Protein 6KC5 (pdb70)

Radius of gyration: 18.18 Å; Cα contacts (8 Å, |Δi|>4): 272; chains: 1; bounding box: 43×35×56 Å

Structure (mmCIF, N/CA/C/O backbone):
data_6KC5
#
_entry.id   6KC5
#
_cell.length_a   39.350
_cell.length_b   60.227
_cell.length_c   92.280
_cell.angle_alpha   90.00
_cell.angle_beta   90.00
_cell.angle_gamma   90.00
#
_symmetry.space_group_name_H-M   'P 21 21 21'
#
loop_
_entity.id
_entity.type
_entity.pdbx_description
1 polymer 'E3 ubiquitin-protein ligase RNF31'
2 non-polymer 'ZINC ION'
3 non-polymer '2-[3-(2-methoxyphenyl)-3-oxidanylidene-propyl]benzoic acid'
4 non-polymer GLYCEROL
5 non-polymer '4-(2-HYDROXYETHYL)-1-PIPERAZINE ETHANESULFONIC ACID'
6 water water
#
loop_
_atom_site.group_PDB
_atom_site.id
_atom_site.type_symbol
_atom_site.label_atom_id
_atom_site.label_alt_id
_atom_site.label_comp_id
_atom_site.label_asym_id
_atom_site.label_entity_id
_atom_site.label_seq_id
_atom_site.pdbx_PDB_ins_code
_atom_site.Cartn_x
_atom_site.Cartn_y
_atom_site.Cartn_z
_atom_site.occupancy
_atom_site.B_iso_or_equiv
_atom_site.auth_seq_id
_atom_site.auth_comp_id
_atom_site.auth_asym_id
_atom_site.auth_atom_id
_atom_site.pdbx_PDB_model_num
ATOM 1 N N . GLY A 1 21 ? -2.295 -17.842 7.511 1.00 71.61 868 GLY B N 1
ATOM 2 C CA . GLY A 1 21 ? -2.180 -16.396 7.559 1.00 68.77 868 GLY B CA 1
ATOM 3 C C . GLY A 1 21 ? -3.333 -15.733 8.293 1.00 64.49 868 GLY B C 1
ATOM 4 O O . GLY A 1 21 ? -3.600 -16.029 9.455 1.00 65.35 868 GLY B O 1
ATOM 5 N N . ILE A 1 22 ? -4.024 -14.836 7.597 1.00 65.59 869 ILE B N 1
ATOM 6 C CA . ILE A 1 22 ? -5.115 -14.060 8.175 1.00 62.71 869 ILE B CA 1
ATOM 7 C C . ILE A 1 22 ? -6.346 -14.166 7.269 1.00 62.68 869 ILE B C 1
ATOM 8 O O . ILE A 1 22 ? -6.247 -13.934 6.067 1.00 67.85 869 ILE B O 1
ATOM 13 N N . ASP A 1 23 ? -7.492 -14.540 7.838 1.00 59.51 870 ASP B N 1
ATOM 14 C CA . ASP A 1 23 ? -8.739 -14.686 7.070 1.00 57.85 870 ASP B CA 1
ATOM 15 C C . ASP A 1 23 ? -9.713 -13.528 7.302 1.00 52.55 870 ASP B C 1
ATOM 16 O O . ASP A 1 23 ? -9.950 -13.15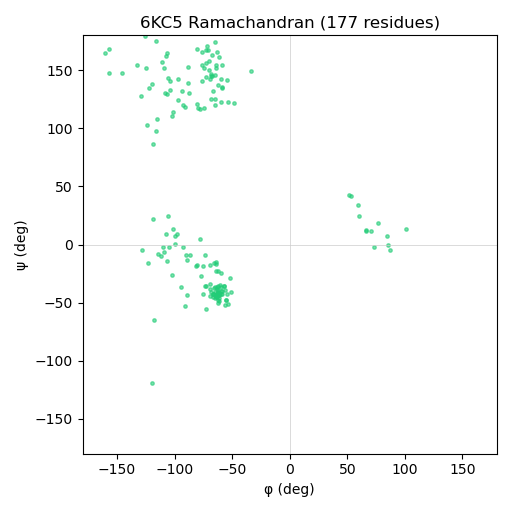6 8.452 1.00 55.23 870 ASP B O 1
ATOM 21 N N . CYS A 1 24 ? -10.286 -12.967 6.234 1.00 51.82 871 CYS B N 1
ATOM 22 C CA . CYS A 1 24 ? -11.293 -11.911 6.406 1.00 50.59 871 CYS B CA 1
ATOM 23 C C . CYS A 1 24 ? -12.480 -12.538 7.104 1.00 50.62 871 CYS B C 1
ATOM 24 O O . CYS A 1 24 ? -13.062 -13.494 6.607 1.00 48.46 871 CYS B O 1
ATOM 27 N N . PRO A 1 25 ? -12.832 -12.016 8.283 1.00 39.17 872 PRO B N 1
ATOM 28 C CA . PRO A 1 25 ? -13.942 -12.621 9.022 1.00 36.18 872 PRO B CA 1
ATOM 29 C C . PRO A 1 25 ? -15.263 -12.487 8.278 1.00 41.13 872 PRO B C 1
ATOM 30 O O . PRO A 1 25 ? -16.224 -13.174 8.621 1.00 46.11 872 PRO B O 1
ATOM 34 N N . LYS A 1 26 ? -15.304 -11.620 7.269 1.00 42.57 873 LYS B N 1
ATOM 35 C CA . LYS A 1 26 ? -16.497 -11.462 6.442 1.00 48.86 873 LYS B CA 1
ATOM 36 C C . LYS A 1 26 ? -16.520 -12.372 5.198 1.00 50.08 873 LYS B C 1
ATOM 37 O O . LYS A 1 26 ? -17.495 -13.096 5.003 1.00 58.27 873 LYS B O 1
ATOM 43 N N . CYS A 1 27 ? -15.471 -12.344 4.368 1.00 47.96 874 CYS B N 1
ATOM 44 C CA A CYS A 1 27 ? -15.533 -13.159 3.156 0.50 47.39 874 CYS B CA 1
ATOM 45 C CA B CYS A 1 27 ? -15.364 -13.126 3.115 0.50 47.84 874 CYS B CA 1
ATOM 46 C C . CYS A 1 27 ? -14.883 -14.533 3.331 1.00 55.33 874 CYS B C 1
ATOM 47 O O . CYS A 1 27 ? -15.215 -15.452 2.574 1.00 60.48 874 CYS B O 1
ATOM 52 N N . LYS A 1 28 ? -13.994 -14.654 4.316 1.00 54.77 875 LYS B N 1
ATOM 53 C CA . LYS A 1 28 ? -13.224 -15.866 4.627 1.00 65.66 875 LYS B CA 1
ATOM 54 C C . LYS A 1 28 ? -12.050 -16.114 3.653 1.00 67.93 875 LYS B C 1
ATOM 55 O O . LYS A 1 28 ? -11.535 -17.230 3.588 1.00 74.19 875 LYS B O 1
ATOM 61 N N . PHE A 1 29 ? -11.612 -15.090 2.918 1.00 59.04 876 PHE B N 1
ATOM 62 C CA . PHE A 1 29 ? -10.396 -15.216 2.102 1.00 62.71 876 PHE B CA 1
ATOM 63 C C . PHE A 1 29 ? -9.165 -15.322 2.990 1.00 66.04 876 PHE B C 1
ATOM 64 O O . PHE A 1 29 ? -9.082 -14.651 4.018 1.00 65.54 876 PHE B O 1
ATOM 72 N N . SER A 1 30 ? -8.203 -16.151 2.594 1.00 63.78 877 SER B N 1
ATOM 73 C CA . SER A 1 30 ? -7.011 -16.359 3.414 1.00 68.12 877 SER B CA 1
ATOM 74 C C . SER A 1 30 ? -5.790 -15.620 2.869 1.00 74.15 877 SER B C 1
ATOM 75 O O . SER A 1 30 ? -5.577 -15.568 1.659 1.00 77.76 877 SER B O 1
ATOM 78 N N . TYR A 1 31 ? -4.990 -15.054 3.773 1.00 71.85 878 TYR B N 1
ATOM 79 C CA . TYR A 1 31 ? -3.779 -14.335 3.386 1.00 71.40 878 TYR B CA 1
ATOM 80 C C . TYR A 1 31 ? -2.535 -14.980 3.995 1.00 75.83 878 TYR B C 1
ATOM 81 O O . TYR A 1 31 ? -1.742 -14.318 4.667 1.00 78.10 878 TYR B O 1
ATOM 90 N N . GLY A 1 37 ? 3.468 -4.587 12.577 1.00 60.01 884 GLY B N 1
ATOM 91 C CA . GLY A 1 37 ? 2.995 -4.398 13.938 1.00 56.78 884 GLY B CA 1
ATOM 92 C C . GLY A 1 37 ? 1.686 -3.631 13.986 1.00 52.26 884 GLY B C 1
ATOM 93 O O . GLY A 1 37 ? 1.184 -3.309 15.065 1.00 53.76 884 GLY B O 1
ATOM 94 N N . CYS A 1 38 ? 1.145 -3.342 12.807 1.00 52.56 885 CYS B N 1
ATOM 95 C CA . CYS A 1 38 ? -0.109 -2.608 12.656 1.00 47.93 885 CYS B CA 1
ATOM 96 C C . CYS A 1 38 ? -1.289 -3.570 12.532 1.00 43.52 885 CYS B C 1
ATOM 97 O O . CYS A 1 38 ? -1.249 -4.517 11.745 1.00 44.45 885 CYS B O 1
ATOM 100 N N . MET A 1 39 ? -2.343 -3.310 13.299 1.00 34.79 886 MET B N 1
ATOM 101 C CA . MET A 1 39 ? -3.466 -4.236 13.418 1.00 32.78 886 MET B CA 1
ATOM 102 C C . MET A 1 39 ? -4.554 -4.010 12.377 1.00 31.47 886 MET B C 1
ATOM 103 O O . MET A 1 39 ? -5.446 -4.842 12.204 1.00 29.51 886 MET B O 1
ATOM 108 N N . HIS A 1 40 ? -4.497 -2.868 11.699 1.00 29.53 887 HIS B N 1
ATOM 109 C CA . HIS A 1 40 ? -5.539 -2.486 10.760 1.00 26.74 887 HIS B CA 1
ATOM 110 C C . HIS A 1 40 ? -5.377 -3.245 9.457 1.00 28.68 887 HIS B C 1
ATOM 111 O O . HIS A 1 40 ? -4.391 -3.071 8.746 1.00 33.88 887 HIS B O 1
ATOM 118 N N . PHE A 1 41 ? -6.360 -4.067 9.133 1.00 31.68 888 PHE B N 1
ATOM 119 C CA . PHE A 1 41 ? -6.239 -4.920 7.965 1.00 38.15 888 PHE B CA 1
ATOM 120 C C . PHE A 1 41 ? -7.336 -4.623 6.975 1.00 38.29 888 PHE B C 1
ATOM 121 O O . PHE A 1 41 ? -8.494 -4.404 7.339 1.00 34.38 888 PHE B O 1
ATOM 129 N N . HIS A 1 42 ? -6.948 -4.596 5.701 1.00 38.29 889 HIS B N 1
ATOM 130 C CA . HIS A 1 42 ? -7.882 -4.469 4.612 1.00 44.59 889 HIS B CA 1
ATOM 131 C C . HIS A 1 42 ? -8.077 -5.765 3.852 1.00 45.13 889 HIS B C 1
ATOM 132 O O . HIS A 1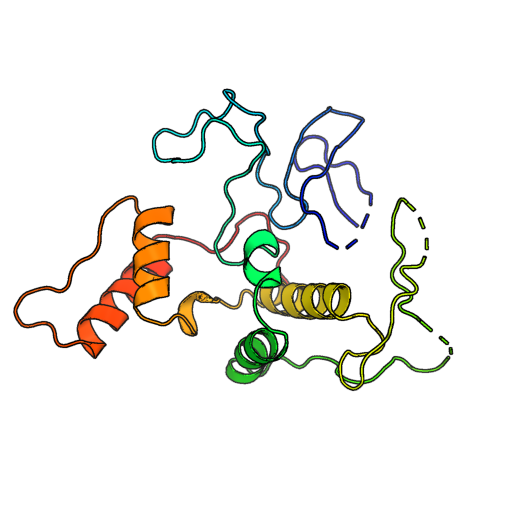 42 ? -7.107 -6.395 3.447 1.00 51.51 889 HIS B O 1
ATOM 139 N N . CYS A 1 43 ? -9.326 -6.159 3.651 1.00 45.17 890 CYS B N 1
ATOM 140 C CA A CYS A 1 43 ? -9.608 -7.183 2.656 0.50 47.47 890 CYS B CA 1
ATOM 141 C CA B CYS A 1 43 ? -9.658 -7.183 2.668 0.50 46.43 890 CYS B CA 1
ATOM 142 C C . CYS A 1 43 ? -10.084 -6.496 1.375 1.00 55.99 890 CYS B C 1
ATOM 143 O O . CYS A 1 43 ? -11.019 -5.699 1.375 1.00 61.91 890 CYS B O 1
ATOM 148 N N . THR A 1 44 ? -9.412 -6.785 0.273 1.00 71.03 891 THR B N 1
ATOM 149 C CA . THR A 1 44 ? -9.728 -6.082 -0.965 1.00 75.91 891 THR B CA 1
ATOM 150 C C . THR A 1 44 ? -10.949 -6.659 -1.672 1.00 74.55 891 THR B C 1
ATOM 151 O O . THR A 1 44 ? -11.549 -6.005 -2.531 1.00 76.79 891 THR B O 1
ATOM 155 N N . GLN A 1 45 ? -11.317 -7.881 -1.297 1.00 66.45 892 GLN B N 1
ATOM 156 C CA . GLN A 1 45 ? -12.443 -8.570 -1.916 1.00 64.47 892 GLN B CA 1
ATOM 157 C C . GLN A 1 45 ? -13.776 -7.975 -1.485 1.00 60.64 892 GLN B C 1
ATOM 158 O O . GLN A 1 45 ? -14.579 -7.561 -2.321 1.00 64.76 892 GLN B O 1
ATOM 164 N N . CYS A 1 46 ? -14.008 -7.921 -0.177 1.00 51.17 893 CYS B N 1
ATOM 165 C CA A CYS A 1 46 ? -15.263 -7.458 0.401 0.50 49.81 893 CYS B CA 1
ATOM 166 C CA B CYS A 1 46 ? -15.293 -7.402 0.274 0.50 49.63 893 CYS B CA 1
ATOM 167 C C . CYS A 1 46 ? -15.167 -6.019 0.907 1.00 52.97 893 CYS B C 1
ATOM 168 O O . CYS A 1 46 ? -16.184 -5.394 1.231 1.00 52.49 893 CYS B O 1
ATOM 173 N N . ARG A 1 47 ? -13.929 -5.525 1.006 1.00 51.71 894 ARG B N 1
ATOM 174 C CA . ARG A 1 47 ? -13.592 -4.181 1.511 1.00 49.91 894 ARG B CA 1
ATOM 175 C C . ARG A 1 47 ? -13.819 -4.019 3.011 1.00 45.50 894 ARG B C 1
ATOM 176 O O . ARG A 1 47 ? -13.792 -2.903 3.538 1.00 48.26 894 ARG B O 1
ATOM 184 N N . HIS A 1 48 ? -14.046 -5.129 3.690 1.00 46.01 895 HIS B N 1
ATOM 185 C CA . HIS A 1 48 ? -14.148 -5.098 5.144 1.00 43.48 895 HIS B CA 1
ATOM 186 C C . HIS A 1 48 ? -12.866 -4.566 5.774 1.00 46.08 895 HIS B C 1
ATOM 187 O O . HIS A 1 48 ? -11.770 -4.848 5.284 1.00 41.55 895 HIS B O 1
ATOM 194 N N . GLN A 1 49 ? -13.020 -3.792 6.852 1.00 37.45 896 GLN B N 1
ATOM 195 C CA . GLN A 1 49 ? -11.907 -3.329 7.675 1.00 34.63 896 GLN B CA 1
ATOM 196 C C . GLN A 1 49 ? -11.962 -4.066 8.993 1.00 26.28 896 GLN B C 1
ATOM 197 O O . GLN A 1 49 ? -13.018 -4.114 9.615 1.00 32.57 896 GLN B O 1
ATOM 203 N N . PHE A 1 50 ? -10.847 -4.630 9.423 1.00 28.95 897 PHE B N 1
ATOM 204 C CA . PHE A 1 50 ? -10.888 -5.389 10.669 1.00 27.26 897 PHE B CA 1
ATOM 205 C C . PHE A 1 50 ? -9.531 -5.506 11.326 1.00 25.42 897 PHE B C 1
ATOM 206 O O . PHE A 1 50 ? -8.506 -5.174 10.745 1.00 29.99 897 PHE B O 1
ATOM 214 N N . CYS A 1 51 ? -9.520 -5.970 12.573 1.00 22.82 898 CYS B N 1
ATOM 215 C CA . CYS A 1 51 ? -8.283 -6.134 13.284 1.00 25.72 898 CYS B CA 1
ATOM 216 C C . CYS A 1 51 ? -7.684 -7.506 12.990 1.00 28.07 898 CYS B C 1
ATOM 217 O O . CYS A 1 51 ? -8.369 -8.506 13.111 1.00 26.49 898 CYS B O 1
ATOM 220 N N . SER A 1 52 ? -6.409 -7.557 12.629 1.00 27.56 899 SER B N 1
ATOM 221 C CA . SER A 1 52 ? -5.788 -8.842 12.314 1.00 33.33 899 SER B CA 1
ATOM 222 C C . SER A 1 52 ? -5.518 -9.673 13.565 1.00 32.58 899 SER B C 1
ATOM 223 O O . SER A 1 52 ? -5.156 -10.843 13.465 1.00 38.14 899 SER B O 1
ATOM 226 N N . GLY A 1 53 ? -5.698 -9.077 14.743 1.00 30.68 900 GLY B N 1
ATOM 227 C CA . GLY A 1 53 ? -5.426 -9.785 15.978 1.00 30.66 900 GLY B CA 1
ATOM 228 C C . GLY A 1 53 ? -6.651 -10.443 16.569 1.00 34.99 900 GLY B C 1
ATOM 229 O O . GLY A 1 53 ? -6.565 -11.544 17.127 1.00 33.96 900 GLY B O 1
ATOM 230 N N . CYS A 1 54 ? -7.795 -9.783 16.451 1.00 26.39 901 CYS B N 1
ATOM 231 C CA . CYS A 1 54 ? -9.009 -10.301 17.087 1.00 24.57 901 CYS B CA 1
ATOM 232 C C . CYS A 1 54 ? -10.193 -10.404 16.147 1.00 23.94 901 CYS B C 1
ATOM 233 O O . CYS A 1 54 ? -11.251 -10.900 16.543 1.00 28.21 901 CYS B O 1
ATOM 236 N N . TYR A 1 55 ? -10.010 -9.929 14.902 1.00 24.68 902 TYR B N 1
ATOM 237 C CA . TYR A 1 55 ? -11.005 -9.966 13.832 1.00 29.84 902 TYR B CA 1
ATOM 238 C C . TYR A 1 55 ? -12.243 -9.100 14.066 1.00 28.36 902 TYR B C 1
ATOM 239 O O . TYR A 1 55 ? -13.226 -9.217 13.338 1.00 27.36 902 TYR B O 1
ATOM 248 N N . ASN A 1 56 ? -12.200 -8.225 15.066 1.00 26.87 903 ASN B N 1
ATOM 249 C CA . ASN A 1 56 ? -13.270 -7.254 15.224 1.00 27.60 903 ASN B CA 1
ATOM 250 C C . ASN A 1 56 ? -13.149 -6.159 14.158 1.00 29.39 903 ASN B C 1
ATOM 251 O O . ASN A 1 56 ? -12.063 -5.870 13.663 1.00 27.20 903 ASN B O 1
ATOM 256 N N . ALA A 1 57 ? -14.283 -5.574 13.809 1.00 25.97 904 ALA B N 1
ATOM 257 C CA . ALA A 1 57 ? -14.354 -4.562 12.758 1.00 28.46 904 ALA B CA 1
ATOM 258 C C . ALA A 1 57 ? -13.644 -3.260 13.146 1.00 27.28 904 ALA B C 1
ATOM 259 O O . ALA A 1 57 ? -13.655 -2.853 14.316 1.00 28.43 904 ALA B O 1
ATOM 261 N N . PHE A 1 58 ? -13.029 -2.630 12.141 1.00 29.60 905 PHE B N 1
ATOM 262 C CA . PHE A 1 58 ? -12.517 -1.275 12.272 1.00 30.13 905 PHE B CA 1
ATOM 263 C C . PHE A 1 58 ? -13.537 -0.293 11.705 1.00 31.54 905 PHE B C 1
ATOM 264 O O . PHE A 1 58 ? -14.210 -0.576 10.711 1.00 34.03 905 PHE B O 1
ATOM 272 N N . TYR A 1 59 ? -13.647 0.852 12.364 1.00 31.54 906 TYR B N 1
ATOM 273 C CA . TYR A 1 59 ? -14.555 1.915 11.971 1.00 31.36 906 TYR B CA 1
ATOM 274 C C . TYR A 1 59 ? -13.765 3.178 11.734 1.00 33.15 906 TYR B C 1
ATOM 275 O O . TYR A 1 59 ? -12.907 3.528 12.542 1.00 31.40 906 TYR B O 1
ATOM 284 N N . ALA A 1 60 ? -14.056 3.863 10.637 1.00 32.28 907 ALA B N 1
ATOM 285 C CA . ALA A 1 60 ? -13.459 5.162 10.378 1.00 36.74 907 ALA B CA 1
ATOM 286 C C . ALA A 1 60 ? -14.044 6.184 11.334 1.00 30.27 907 ALA B C 1
ATOM 287 O O . ALA A 1 60 ? -15.062 5.927 11.968 1.00 33.51 907 ALA B O 1
ATOM 289 N N . LYS A 1 61 ? -13.425 7.356 11.413 1.00 31.41 908 LYS B N 1
ATOM 290 C CA . LYS A 1 61 ? -13.961 8.404 12.269 1.00 35.16 908 LYS B CA 1
ATOM 291 C C . LYS A 1 61 ? -15.419 8.682 11.919 1.00 32.45 908 LYS B C 1
ATOM 292 O O . LYS A 1 61 ? -15.818 8.625 10.748 1.00 38.26 908 LYS B O 1
ATOM 298 N N . ASN A 1 62 ? -16.210 8.938 12.960 1.00 35.34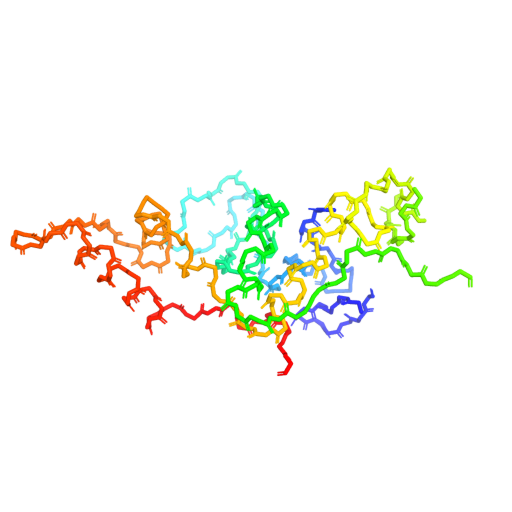 909 ASN B N 1
ATOM 299 C CA . ASN A 1 62 ? -17.649 9.201 12.868 1.00 38.50 909 ASN B CA 1
ATOM 300 C C . ASN A 1 62 ? -18.503 8.031 12.397 1.00 40.77 909 ASN B C 1
ATOM 301 O O . ASN A 1 62 ? -19.683 8.217 12.101 1.00 43.55 909 ASN B O 1
ATOM 306 N N . LYS A 1 63 ? -17.938 6.828 12.353 1.00 35.60 910 LYS B N 1
ATOM 307 C CA . LYS A 1 63 ? -18.687 5.681 11.836 1.00 37.01 910 LYS B CA 1
ATOM 308 C C . LYS A 1 63 ? -18.986 4.608 12.884 1.00 38.62 910 LYS B C 1
ATOM 309 O O . LYS A 1 63 ? -19.739 3.672 12.616 1.00 39.57 910 LYS B O 1
ATOM 315 N N . CYS A 1 64 ? -18.404 4.742 14.071 1.00 34.33 911 CYS B N 1
ATOM 316 C CA . CYS A 1 64 ? -18.621 3.777 15.158 1.00 35.16 911 CYS B CA 1
ATOM 317 C C . CYS A 1 64 ? -20.048 3.824 15.703 1.00 37.95 911 CYS B C 1
ATOM 318 O O . CYS A 1 64 ? -20.520 4.880 16.117 1.00 40.69 911 CYS B O 1
ATOM 321 N N . PRO A 1 65 ? -20.734 2.668 15.709 1.00 39.08 912 PRO B N 1
ATOM 322 C CA . PRO A 1 65 ? -22.115 2.560 16.189 1.00 45.58 912 PRO B CA 1
ATOM 323 C C . PRO A 1 65 ? -22.252 2.173 17.668 1.00 45.54 912 PRO B C 1
ATOM 324 O O . PRO A 1 65 ? -23.372 2.110 18.173 1.00 49.20 912 PRO B O 1
ATOM 328 N N . GLU A 1 66 ? -21.139 1.933 18.351 1.00 41.62 913 GLU B N 1
ATOM 329 C CA . GLU A 1 66 ? -21.177 1.428 19.729 1.00 39.71 913 GLU B CA 1
ATOM 330 C C . GLU A 1 66 ? -21.450 2.510 20.774 1.00 42.33 913 GLU B C 1
ATOM 331 O O . GLU A 1 66 ? -20.642 3.422 20.957 1.00 41.02 913 GLU B O 1
ATOM 337 N N . PRO A 1 67 ? -22.577 2.383 21.494 1.00 44.57 914 PRO B N 1
ATOM 338 C CA . PRO A 1 67 ? -23.057 3.397 22.443 1.00 46.82 914 PRO B CA 1
ATOM 339 C C . PRO A 1 67 ? -22.079 3.681 23.582 1.00 47.45 914 PRO B C 1
ATOM 340 O O . PRO A 1 67 ? -21.980 4.821 24.031 1.00 50.24 914 PRO B O 1
ATOM 344 N N . ASN A 1 68 ? -21.368 2.654 24.032 1.00 42.69 915 ASN B N 1
ATOM 345 C CA . ASN A 1 68 ? -20.488 2.776 25.189 1.00 43.62 915 ASN B CA 1
ATOM 346 C C . ASN A 1 68 ? -19.034 3.003 24.814 1.00 44.05 915 ASN B C 1
ATOM 347 O O . ASN A 1 68 ? -18.150 2.940 25.663 1.00 51.37 915 ASN B O 1
ATOM 352 N N . CYS A 1 69 ? -18.787 3.246 23.534 1.00 41.34 916 CYS B N 1
ATOM 353 C CA . CYS A 1 69 ? -17.429 3.512 23.078 1.00 39.03 916 CYS B CA 1
ATOM 354 C C . CYS A 1 69 ? -17.117 4.997 23.170 1.00 35.54 916 CYS B C 1
ATOM 355 O O . CYS A 1 69 ? -17.951 5.828 22.828 1.00 34.55 916 CYS B O 1
ATOM 358 N N . ARG A 1 70 ? -15.908 5.313 23.621 1.00 38.97 917 ARG B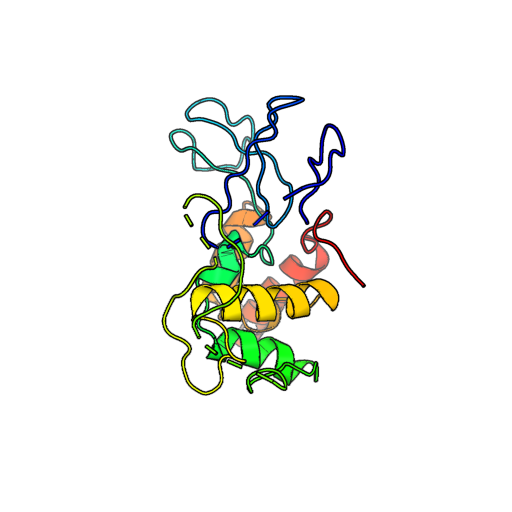 N 1
ATOM 359 C CA . ARG A 1 70 ? -15.542 6.692 23.919 1.00 37.08 917 ARG B CA 1
ATOM 360 C C . ARG A 1 70 ? -14.732 7.329 22.803 1.00 32.03 917 ARG B C 1
ATOM 361 O O . ARG A 1 70 ? -14.337 8.489 22.899 1.00 31.76 917 ARG B O 1
ATOM 369 N N . VAL A 1 71 ? -14.483 6.560 21.749 1.00 30.66 918 VAL B N 1
ATOM 370 C CA . VAL A 1 71 ? -13.586 6.977 20.685 1.00 30.22 918 VAL B CA 1
ATOM 371 C C . VAL A 1 71 ? -14.361 7.122 19.390 1.00 39.16 918 VAL B C 1
ATOM 372 O O . VAL A 1 71 ? -14.619 6.139 18.701 1.00 49.44 918 VAL B O 1
ATOM 376 N N . LYS A 1 72 ? -14.749 8.346 19.065 1.00 28.85 919 LYS B N 1
ATOM 377 C CA . LYS A 1 72 ? -15.655 8.535 17.946 1.00 28.54 919 LYS B CA 1
ATOM 378 C C . LYS A 1 72 ? -15.011 9.234 16.760 1.00 35.53 919 LYS B C 1
ATOM 379 O O . LYS A 1 72 ? -15.608 9.293 15.691 1.00 38.20 919 LYS B O 1
ATOM 385 N N . LYS A 1 73 ? -13.806 9.765 16.930 1.00 27.75 920 LYS B N 1
ATOM 386 C CA . LYS A 1 73 ? -13.180 10.507 15.832 1.00 28.93 920 LYS B CA 1
ATOM 387 C C . LYS A 1 73 ? -11.858 9.877 15.374 1.00 25.94 920 LYS B C 1
ATOM 388 O O . LYS A 1 73 ? -11.038 10.556 14.743 1.00 31.69 920 LYS B O 1
ATOM 394 N N . SER A 1 74 ? -11.680 8.591 15.667 1.00 27.20 921 SER B N 1
ATOM 395 C CA . SER A 1 74 ? -10.467 7.864 15.332 1.00 27.51 921 SER B CA 1
ATOM 396 C C . SER A 1 74 ? -10.794 6.629 14.519 1.00 30.78 921 SER B C 1
ATOM 397 O O . SER A 1 74 ? -11.871 6.057 14.654 1.00 29.90 921 SER B O 1
ATOM 400 N N . LEU A 1 75 ? -9.851 6.216 13.687 1.00 25.71 922 LEU B N 1
ATOM 401 C CA . LEU A 1 75 ? -9.952 4.907 13.041 1.00 26.46 922 LEU B CA 1
ATOM 402 C C . LEU A 1 75 ? -9.635 3.844 14.092 1.00 26.15 922 LEU B C 1
ATOM 403 O O . LEU A 1 75 ? -8.534 3.813 14.633 1.00 26.89 922 LEU B O 1
ATOM 408 N N . HIS A 1 76 ? -10.594 2.975 14.394 1.00 28.01 923 HIS B N 1
ATOM 409 C CA . HIS A 1 76 ? -10.413 2.077 15.527 1.00 24.71 923 HIS B CA 1
ATOM 410 C C . HIS A 1 76 ? -11.324 0.878 15.465 1.00 25.89 923 HIS B C 1
ATOM 411 O O . HIS A 1 76 ? -12.326 0.881 14.743 1.00 27.37 923 HIS B O 1
ATOM 418 N N . GLY A 1 77 ? -10.987 -0.114 16.281 1.00 27.58 924 GLY B N 1
ATOM 419 C CA . GLY A 1 77 ? -11.867 -1.236 16.544 1.00 28.16 924 GLY B CA 1
ATOM 420 C C . GLY A 1 77 ? -12.078 -1.383 18.035 1.00 26.25 924 GLY B C 1
ATOM 421 O O . GLY A 1 77 ? -11.530 -0.610 18.833 1.00 25.79 924 GLY B O 1
ATOM 422 N N . HIS A 1 78 ? -12.877 -2.374 18.404 1.00 23.27 925 HIS B N 1
ATOM 423 C CA . HIS A 1 78 ? -13.123 -2.701 19.809 1.00 21.11 925 HIS B CA 1
ATOM 424 C C . HIS A 1 78 ? -12.566 -4.074 20.084 1.00 23.98 925 HIS B C 1
ATOM 425 O O . HIS A 1 78 ? -13.106 -5.077 19.608 1.00 30.40 925 HIS B O 1
ATOM 432 N N . HIS A 1 79 ? -11.470 -4.101 20.830 1.00 23.77 926 HIS B N 1
ATOM 433 C CA . HIS A 1 79 ? -10.659 -5.300 20.986 1.00 22.80 926 HIS B CA 1
ATOM 434 C C . HIS A 1 79 ? -10.860 -5.907 22.359 1.00 23.64 926 HIS B C 1
ATOM 435 O O . HIS A 1 79 ? -10.980 -5.162 23.341 1.00 26.08 926 HIS B O 1
ATOM 442 N N . PRO A 1 80 ? -10.865 -7.244 22.429 1.00 22.77 927 PRO B N 1
ATOM 443 C CA . PRO A 1 80 ? -10.812 -7.950 23.717 1.00 21.83 927 PRO B CA 1
ATOM 444 C C . PRO A 1 80 ? -9.470 -7.740 24.390 1.00 24.86 927 PRO B C 1
ATOM 445 O O . PRO A 1 80 ? -8.501 -7.337 23.740 1.00 23.32 927 PRO B O 1
ATOM 449 N N . ARG A 1 81 ? -9.410 -8.031 25.688 1.00 24.03 928 ARG B N 1
ATOM 450 C CA . ARG A 1 81 ? -8.222 -7.693 26.460 1.00 25.31 928 ARG B CA 1
ATOM 451 C C . ARG A 1 81 ? -7.015 -8.536 26.079 1.00 23.62 928 ARG B C 1
ATOM 452 O O . ARG A 1 81 ? -5.888 -8.145 26.364 1.00 24.83 928 ARG B O 1
ATOM 460 N N . ASP A 1 82 ? -7.241 -9.669 25.413 1.00 23.77 929 ASP B N 1
ATOM 461 C CA . ASP A 1 82 ? -6.118 -10.504 24.983 1.00 23.19 929 ASP B CA 1
ATOM 462 C C . ASP A 1 82 ? -5.770 -10.357 23.493 1.00 24.89 929 ASP B C 1
ATOM 463 O O . ASP A 1 82 ? -5.025 -11.166 22.953 1.00 23.82 929 ASP B O 1
ATOM 468 N N . CYS A 1 83 ? -6.302 -9.336 22.836 1.00 22.14 930 CYS B N 1
ATOM 469 C CA . CYS A 1 83 ? -5.836 -9.036 21.475 1.00 23.87 930 CYS B CA 1
ATOM 470 C C . CYS A 1 83 ? -4.403 -8.523 21.484 1.00 24.92 930 CYS B C 1
ATOM 471 O O . CYS A 1 83 ? -4.000 -7.762 22.371 1.00 22.96 930 CYS B O 1
ATOM 474 N N . LEU A 1 84 ? -3.658 -8.893 20.445 1.00 24.37 931 LEU B N 1
ATOM 475 C CA . LEU A 1 84 ? -2.345 -8.333 20.213 1.00 22.68 931 LEU B CA 1
ATOM 476 C C . LEU A 1 84 ? -2.376 -6.798 20.228 1.00 26.05 931 LEU B C 1
ATOM 477 O O . LEU A 1 84 ? -1.392 -6.157 20.559 1.00 23.38 931 LEU B O 1
ATOM 482 N N . PHE A 1 85 ? -3.509 -6.204 19.865 1.00 21.72 932 PHE B N 1
ATOM 483 C CA . PHE A 1 85 ? -3.646 -4.743 19.915 1.00 23.78 932 PHE B CA 1
ATOM 484 C C . PHE A 1 85 ? -3.228 -4.191 21.281 1.00 23.41 932 PHE B C 1
ATOM 485 O O . PHE A 1 85 ? -2.544 -3.174 21.372 1.00 24.59 932 PHE B O 1
ATOM 493 N N . TYR A 1 86 ? -3.618 -4.904 22.330 1.00 25.16 933 TYR B N 1
ATOM 494 C CA . TYR A 1 86 ? -3.212 -4.531 23.678 1.00 26.26 933 TYR B CA 1
ATOM 495 C C . TYR A 1 86 ? -1.904 -5.175 24.090 1.00 24.84 933 TYR B C 1
ATOM 496 O O . TYR A 1 86 ? -1.047 -4.521 24.698 1.00 26.05 933 TYR B O 1
ATOM 505 N N . LEU A 1 87 ? -1.747 -6.457 23.783 1.00 23.25 934 LEU B N 1
ATOM 506 C CA . LEU A 1 87 ? -0.625 -7.188 24.375 1.00 24.55 934 LEU B CA 1
ATOM 507 C C . LEU A 1 87 ? 0.711 -6.827 23.727 1.00 27.58 934 LEU B C 1
ATOM 508 O O . LEU A 1 87 ? 1.779 -7.036 24.313 1.00 25.77 934 LEU B O 1
ATOM 513 N N . ARG A 1 88 ? 0.671 -6.247 22.531 1.00 23.94 935 ARG B N 1
ATOM 514 C CA . ARG A 1 88 ? 1.899 -5.778 21.912 1.00 23.65 935 ARG B CA 1
ATOM 515 C C . ARG A 1 88 ? 2.544 -4.656 22.722 1.00 26.80 935 ARG B C 1
ATOM 516 O O . ARG A 1 88 ? 3.724 -4.348 22.522 1.00 28.50 935 ARG B O 1
ATOM 524 N N . ASP A 1 89 ? 1.770 -4.045 23.627 1.00 26.43 936 ASP B N 1
ATOM 525 C CA . ASP A 1 89 ? 2.265 -2.948 24.442 1.00 27.12 936 ASP B CA 1
ATOM 526 C C . ASP A 1 89 ? 2.880 -3.437 25.752 1.00 26.98 936 ASP B C 1
ATOM 527 O O . ASP A 1 89 ? 3.487 -2.650 26.498 1.00 31.73 936 ASP B O 1
ATOM 532 N N . TRP A 1 90 ? 2.714 -4.721 26.043 1.00 25.76 937 TRP B N 1
ATOM 533 C CA . TRP A 1 90 ? 3.405 -5.323 27.175 1.00 28.14 937 TRP B CA 1
ATOM 534 C C . TRP A 1 90 ? 4.883 -5.471 26.847 1.00 30.40 937 TRP B C 1
ATOM 535 O O . TRP A 1 90 ? 5.264 -5.562 25.685 1.00 28.57 937 TRP B O 1
ATOM 546 N N . THR A 1 91 ? 5.723 -5.525 27.870 1.00 26.77 938 THR B N 1
ATOM 547 C CA . THR A 1 91 ? 7.093 -5.951 27.662 1.00 25.91 938 THR B CA 1
ATOM 548 C C . THR A 1 91 ? 7.143 -7.444 27.343 1.00 25.53 938 THR B C 1
ATOM 549 O O . THR A 1 91 ? 6.234 -8.201 27.709 1.00 25.36 938 THR B O 1
ATOM 553 N N . ALA A 1 92 ? 8.221 -7.887 26.695 1.00 25.40 939 ALA B N 1
ATOM 554 C CA . ALA A 1 92 ? 8.416 -9.310 26.463 1.00 29.43 939 ALA B CA 1
ATOM 555 C C . ALA A 1 92 ? 8.470 -10.059 27.788 1.00 25.57 939 ALA B C 1
ATOM 556 O O . ALA A 1 92 ? 7.970 -11.181 27.909 1.00 27.38 939 ALA B O 1
ATOM 558 N N . LEU A 1 93 ? 9.071 -9.419 28.793 1.00 28.00 940 LEU B N 1
ATOM 559 C CA . LEU A 1 93 ? 9.200 -10.056 30.096 1.00 28.01 940 LEU B CA 1
ATOM 560 C C . LEU A 1 93 ? 7.839 -10.350 30.713 1.00 23.84 940 LEU B C 1
ATOM 561 O O . LEU A 1 93 ? 7.629 -11.431 31.287 1.00 25.38 940 LEU B O 1
ATOM 566 N N . ARG A 1 94 ? 6.910 -9.402 30.593 1.00 25.07 941 ARG B N 1
ATOM 567 C CA . ARG A 1 94 ? 5.584 -9.604 31.170 1.00 26.03 941 ARG B CA 1
ATOM 568 C C . ARG A 1 94 ? 4.767 -10.622 30.370 1.00 25.90 941 ARG B C 1
ATOM 569 O O . ARG A 1 94 ? 3.996 -11.393 30.939 1.00 23.89 941 ARG B O 1
ATOM 577 N N . LEU A 1 95 ? 4.932 -10.619 29.051 1.00 24.76 942 LEU B N 1
ATOM 578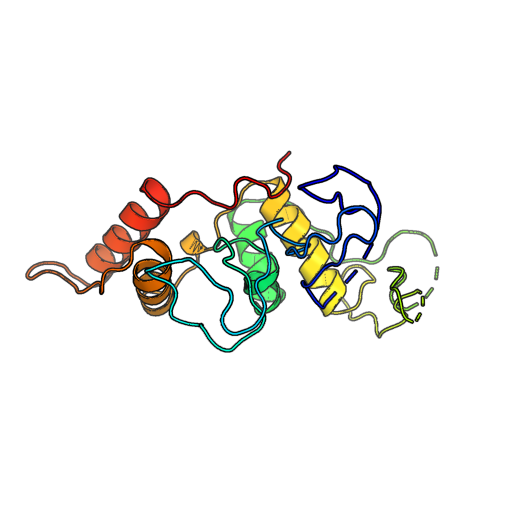 C CA . LEU A 1 95 ? 4.308 -11.652 28.234 1.00 23.74 942 LEU B CA 1
ATOM 579 C C . LEU A 1 95 ? 4.836 -13.033 28.625 1.00 21.62 942 LEU B C 1
ATOM 580 O O . LEU A 1 95 ? 4.079 -14.008 28.733 1.00 24.03 942 LEU B O 1
ATOM 585 N N . GLN A 1 96 ? 6.147 -13.121 28.827 1.00 23.33 943 GLN B N 1
ATOM 586 C CA . GLN A 1 96 ? 6.755 -14.374 29.278 1.00 25.36 943 GLN B CA 1
ATOM 587 C C . GLN A 1 96 ? 6.240 -14.790 30.648 1.00 24.00 943 GLN B C 1
ATOM 588 O O . GLN A 1 96 ? 6.069 -15.975 30.909 1.00 25.30 943 GLN B O 1
ATOM 594 N N . LYS A 1 97 ? 5.986 -13.811 31.509 1.00 27.49 944 LYS B N 1
ATOM 595 C CA . LYS A 1 97 ? 5.492 -14.103 32.843 1.00 25.24 944 LYS B CA 1
ATOM 596 C C . LYS A 1 97 ? 4.137 -14.793 32.768 1.00 25.53 944 LYS B C 1
ATOM 597 O O . LYS A 1 97 ? 3.875 -15.748 33.487 1.00 25.62 944 LYS B O 1
ATOM 603 N N . LEU A 1 98 ? 3.277 -14.319 31.870 1.00 24.21 945 LEU B N 1
ATOM 604 C CA . LEU A 1 98 ? 1.972 -14.947 31.726 1.00 23.05 945 LEU B CA 1
ATOM 605 C C . LEU A 1 98 ? 2.111 -16.390 31.266 1.00 25.20 945 LEU B C 1
ATOM 606 O O . LEU A 1 98 ? 1.445 -17.294 31.786 1.00 24.64 945 LEU B O 1
ATOM 611 N N . LEU A 1 99 ? 2.995 -16.628 30.295 1.00 25.04 946 LEU B N 1
ATOM 612 C CA . LEU A 1 99 ? 3.253 -17.987 29.854 1.00 23.63 946 LEU B CA 1
ATOM 613 C C . LEU A 1 99 ? 3.863 -18.857 30.972 1.00 23.54 946 LEU B C 1
ATOM 614 O O . LEU A 1 99 ? 3.451 -19.991 31.184 1.00 24.56 946 LEU B O 1
ATOM 619 N N . GLN A 1 100 ? 4.839 -18.304 31.682 1.00 26.39 947 GLN B N 1
ATOM 620 C CA . GLN A 1 100 ? 5.508 -19.040 32.748 1.00 28.04 947 GLN B CA 1
ATOM 621 C C . GLN A 1 100 ? 4.549 -19.430 33.875 1.00 26.27 947 GLN B C 1
ATOM 622 O O . GLN A 1 100 ? 4.600 -20.550 34.392 1.00 27.47 947 GLN B O 1
ATOM 628 N N . ASP A 1 101 ? 3.662 -18.514 34.239 1.00 27.49 948 ASP B N 1
ATOM 629 C CA . ASP A 1 101 ? 2.713 -18.790 35.320 1.00 30.05 948 ASP B CA 1
ATOM 630 C C . ASP A 1 101 ? 1.779 -19.926 34.951 1.00 34.14 948 ASP B C 1
ATOM 631 O O . ASP A 1 101 ? 1.229 -20.598 35.822 1.00 32.53 948 ASP B O 1
ATOM 636 N N . ASN A 1 102 ? 1.625 -20.168 33.651 1.00 27.78 949 ASN B N 1
ATOM 637 C CA . ASN A 1 102 ? 0.770 -21.244 33.189 1.00 26.37 949 ASN B CA 1
ATOM 638 C C . ASN A 1 102 ? 1.550 -22.439 32.618 1.00 25.09 949 ASN B C 1
ATOM 639 O O . ASN A 1 102 ? 0.968 -23.381 32.076 1.00 29.36 949 ASN B O 1
ATOM 644 N N . ASN A 1 103 ? 2.868 -22.400 32.799 1.00 27.41 950 ASN B N 1
ATOM 645 C CA . ASN A 1 103 ? 3.782 -23.440 32.331 1.00 26.78 950 ASN B CA 1
ATOM 646 C C . ASN A 1 103 ? 3.609 -23.792 30.870 1.00 23.64 950 ASN B C 1
ATOM 647 O O . ASN A 1 103 ? 3.629 -24.964 30.479 1.00 28.52 950 ASN B O 1
ATOM 652 N N . VAL A 1 104 ? 3.446 -22.744 30.073 1.00 23.41 951 VAL B N 1
ATOM 653 C CA . VAL A 1 104 ? 3.447 -22.910 28.623 1.00 23.73 951 VAL B CA 1
ATOM 654 C C . VAL A 1 104 ? 4.845 -22.577 28.116 1.00 22.82 951 VAL B C 1
ATOM 655 O O . VAL A 1 104 ? 5.347 -21.487 28.369 1.00 26.14 951 VAL B O 1
ATOM 659 N N . MET A 1 105 ? 5.450 -23.530 27.400 1.00 25.97 952 MET B N 1
ATOM 660 C CA . MET A 1 105 ? 6.804 -23.371 26.867 1.00 28.79 952 MET B CA 1
ATOM 661 C C . MET A 1 105 ? 6.838 -22.325 25.777 1.00 31.22 952 MET B C 1
ATOM 662 O O . MET A 1 105 ? 5.881 -22.186 25.016 1.00 30.25 952 MET B O 1
ATOM 667 N N . PHE A 1 106 ? 7.949 -21.609 25.681 1.00 25.19 953 PHE B N 1
ATOM 668 C CA . PHE A 1 106 ? 8.128 -20.679 24.568 1.00 26.62 953 PHE B CA 1
ATOM 669 C C . PHE A 1 106 ? 9.589 -20.658 24.178 1.00 30.41 953 PHE B C 1
ATOM 670 O O . PHE A 1 106 ? 10.464 -20.866 25.019 1.00 26.67 953 PHE B O 1
ATOM 678 N N . ASN A 1 107 ? 9.864 -20.460 22.888 1.00 25.15 954 ASN B N 1
ATOM 679 C CA . ASN A 1 107 ? 11.244 -20.378 22.443 1.00 26.64 954 ASN B CA 1
ATOM 680 C C . ASN A 1 107 ? 11.892 -19.075 22.860 1.00 24.84 954 ASN B C 1
ATOM 681 O O . ASN A 1 107 ? 11.247 -18.026 22.868 1.00 25.91 954 ASN B O 1
ATOM 686 N N . THR A 1 108 ? 13.180 -19.169 23.182 1.00 28.51 955 THR B N 1
ATOM 687 C CA . THR A 1 108 ? 13.995 -17.992 23.420 1.00 28.57 955 THR B CA 1
ATOM 688 C C . THR A 1 108 ? 15.198 -17.998 22.482 1.00 27.27 955 THR B C 1
ATOM 689 O O . THR A 1 108 ? 15.826 -16.971 22.287 1.00 31.05 955 THR B O 1
ATOM 693 N N . GLU A 1 109 ? 15.505 -19.147 21.875 1.00 30.34 956 GLU B N 1
ATOM 694 C CA . GLU A 1 109 ? 16.696 -19.259 21.039 1.00 32.14 956 GLU B CA 1
ATOM 695 C C . GLU A 1 109 ? 16.311 -19.364 19.567 1.00 35.09 956 GLU B C 1
ATOM 696 O O . GLU A 1 109 ? 15.218 -19.838 19.255 1.00 35.25 956 GLU B O 1
ATOM 702 N N . PRO A 1 110 ? 17.201 -18.912 18.665 1.00 40.44 957 PRO B N 1
ATOM 703 C CA . PRO A 1 110 ? 16.943 -18.964 17.224 1.00 42.67 957 PRO B CA 1
ATOM 704 C C . PRO A 1 110 ? 16.766 -20.397 16.728 1.00 45.01 957 PRO B C 1
ATOM 705 O O . PRO A 1 110 ? 17.179 -21.347 17.408 1.00 35.94 957 PRO B O 1
ATOM 709 N N . PRO A 1 111 ? 16.156 -20.558 15.548 1.00 46.09 958 PRO B N 1
ATOM 710 C CA . PRO A 1 111 ? 15.933 -21.903 15.010 1.00 46.06 958 PRO B CA 1
ATOM 711 C C . PRO A 1 111 ? 17.230 -22.524 14.527 1.00 47.53 958 PRO B C 1
ATOM 712 O O . PRO A 1 111 ? 18.228 -21.819 14.397 1.00 45.63 958 PRO B O 1
ATOM 716 N N . ALA A 1 112 ? 17.212 -23.824 14.262 1.00 50.26 959 ALA B N 1
ATOM 717 C CA . ALA A 1 112 ? 18.338 -24.482 13.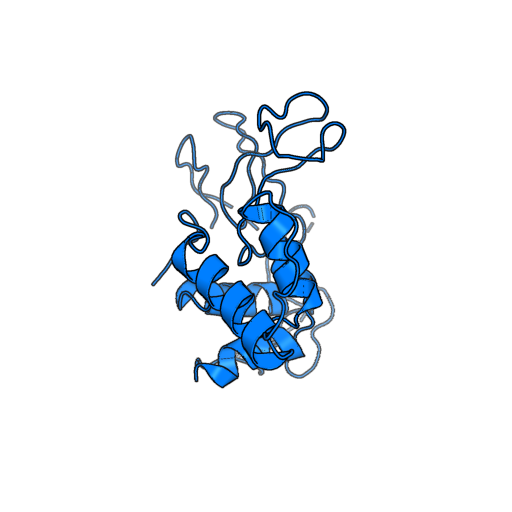615 1.00 55.77 959 ALA B CA 1
ATOM 718 C C . ALA A 1 112 ? 18.602 -23.838 12.252 1.00 57.97 959 ALA B C 1
ATOM 719 O O . ALA A 1 112 ? 17.699 -23.251 11.647 1.00 58.57 959 ALA B O 1
ATOM 721 N N . GLY A 1 113 ? 19.841 -23.937 11.781 1.00 58.96 960 GLY B N 1
ATOM 722 C CA . GLY A 1 113 ? 20.221 -23.354 10.506 1.00 61.99 960 GLY B CA 1
ATOM 723 C C . GLY A 1 113 ? 20.656 -24.384 9.482 1.00 73.20 960 GLY B C 1
ATOM 724 O O . GLY A 1 113 ? 20.122 -25.492 9.436 1.00 76.07 960 GLY B O 1
ATOM 725 N N . GLY A 1 121 ? 17.970 -9.504 11.280 1.00 63.32 968 GLY B N 1
ATOM 726 C CA . GLY A 1 121 ? 17.947 -10.802 10.629 1.00 57.02 968 GLY B CA 1
ATOM 727 C C . GLY A 1 121 ? 16.610 -11.490 10.798 1.00 47.84 968 GLY B C 1
ATOM 728 O O . GLY A 1 121 ? 16.470 -12.686 10.540 1.00 50.06 968 GLY B O 1
ATOM 729 N N . CYS A 1 122 ? 15.620 -10.728 11.249 1.00 45.81 969 CYS B N 1
ATOM 730 C CA . CYS A 1 122 ? 14.281 -11.257 11.426 1.00 43.66 969 CYS B CA 1
ATOM 731 C C . CYS A 1 122 ? 13.731 -11.766 10.098 1.00 46.62 969 CYS B C 1
ATOM 732 O O . CYS A 1 122 ? 13.644 -11.016 9.128 1.00 52.04 969 CYS B O 1
ATOM 735 N N . ARG A 1 123 ? 13.363 -13.040 10.062 1.00 44.04 970 ARG B N 1
ATOM 736 C CA . ARG A 1 123 ? 12.952 -13.676 8.816 1.00 55.91 970 ARG B CA 1
ATOM 737 C C . ARG A 1 123 ? 11.497 -13.393 8.437 1.00 54.78 970 ARG B C 1
ATOM 738 O O . ARG A 1 123 ? 11.114 -13.573 7.281 1.00 57.93 970 ARG B O 1
ATOM 746 N N . VAL A 1 124 ? 10.696 -12.954 9.408 1.00 45.02 971 VAL B N 1
ATOM 747 C CA . VAL A 1 124 ? 9.264 -12.756 9.209 1.00 45.96 971 VAL B CA 1
ATOM 748 C C . VAL A 1 124 ? 8.983 -11.860 8.008 1.00 50.80 971 VAL B C 1
ATOM 749 O O . VAL A 1 124 ? 9.466 -10.733 7.929 1.00 56.15 971 VAL B O 1
ATOM 753 N N . ILE A 1 125 ? 8.209 -12.378 7.065 1.00 54.65 972 ILE B N 1
ATOM 754 C CA . ILE A 1 125 ? 7.966 -11.652 5.828 1.00 58.21 972 ILE B CA 1
ATOM 755 C C . ILE A 1 125 ? 6.892 -10.591 6.031 1.00 51.85 972 ILE B C 1
ATOM 756 O O . ILE A 1 125 ? 5.768 -10.896 6.428 1.00 58.22 972 ILE B O 1
ATOM 761 N N . GLU A 1 126 ? 7.268 -9.340 5.777 1.00 46.62 973 GLU B N 1
ATOM 762 C CA . GLU A 1 126 ? 6.369 -8.200 5.922 1.00 55.81 973 GLU B CA 1
ATOM 763 C C . GLU A 1 126 ? 5.946 -7.693 4.555 1.00 60.78 973 GLU B C 1
ATOM 764 O O . GLU A 1 126 ? 6.566 -8.028 3.545 1.00 64.80 973 GLU B O 1
ATOM 770 N N . GLN A 1 127 ? 4.900 -6.875 4.525 1.00 59.19 974 GLN B N 1
ATOM 771 C CA . GLN A 1 127 ? 4.486 -6.225 3.285 1.00 68.44 974 GLN B CA 1
ATOM 772 C C . GLN A 1 127 ? 4.957 -4.775 3.286 1.00 73.17 974 GLN B C 1
ATOM 773 O O . GLN A 1 127 ? 4.464 -3.955 4.060 1.00 77.15 974 GLN B O 1
ATOM 779 N N . LYS A 1 128 ? 5.925 -4.467 2.430 1.00 73.22 975 LYS B N 1
ATOM 780 C CA . LYS A 1 128 ? 6.484 -3.121 2.368 1.00 71.72 975 LYS B CA 1
ATOM 781 C C . LYS A 1 128 ? 6.262 -2.478 0.999 1.00 72.05 975 LYS B C 1
ATOM 782 O O . LYS A 1 128 ? 6.243 -3.159 -0.029 1.00 81.90 975 LYS B O 1
ATOM 788 N N . ALA A 1 138 ? 11.385 -10.008 3.785 1.00 54.32 985 ALA B N 1
ATOM 789 C CA . ALA A 1 138 ? 11.627 -10.316 5.193 1.00 50.17 985 ALA B CA 1
ATOM 790 C C . ALA A 1 138 ? 11.748 -9.052 6.038 1.00 53.61 985 ALA B C 1
ATOM 791 O O . ALA A 1 138 ? 12.207 -8.011 5.564 1.00 53.50 985 ALA B O 1
ATOM 793 N N . CYS A 1 139 ? 11.338 -9.165 7.298 1.00 44.74 986 CYS B N 1
ATOM 794 C CA . CYS A 1 139 ? 11.405 -8.067 8.256 1.00 48.02 986 CYS B CA 1
ATOM 795 C C . CYS A 1 139 ? 12.811 -7.485 8.338 1.00 52.99 986 CYS B C 1
ATOM 796 O O . CYS A 1 139 ? 13.002 -6.273 8.232 1.00 57.27 986 CYS B O 1
ATOM 799 N N . GLY A 1 140 ? 13.793 -8.357 8.538 1.00 53.99 987 GLY B N 1
ATOM 800 C CA . GLY A 1 140 ? 15.187 -7.954 8.510 1.00 53.18 987 GLY B CA 1
ATOM 801 C C . GLY A 1 140 ? 15.697 -7.149 9.693 1.00 51.71 987 GLY B C 1
ATOM 802 O O . GLY A 1 140 ? 16.881 -6.829 9.744 1.00 56.51 987 GLY B O 1
ATOM 803 N N . LYS A 1 141 ? 14.832 -6.825 10.651 1.00 48.83 988 LYS B N 1
ATOM 804 C CA . LYS A 1 141 ? 15.262 -6.053 11.819 1.00 50.93 988 LYS B CA 1
ATOM 805 C C . LYS A 1 141 ? 16.274 -6.809 12.691 1.00 56.54 988 LYS B C 1
ATOM 806 O O . LYS A 1 141 ? 16.573 -7.985 12.452 1.00 52.02 988 LYS B O 1
ATOM 812 N N . GLU A 1 142 ? 16.786 -6.112 13.705 1.00 55.79 989 GLU B N 1
ATOM 813 C CA . GLU A 1 142 ? 17.753 -6.671 14.647 1.00 58.69 989 GLU B CA 1
ATOM 814 C C . GLU A 1 142 ? 17.120 -7.801 15.454 1.00 48.43 989 GLU B C 1
ATOM 815 O O . GLU A 1 142 ? 15.940 -7.747 15.778 1.00 44.28 989 GLU B O 1
ATOM 821 N N . THR A 1 143 ? 17.926 -8.806 15.789 1.00 46.63 990 THR B N 1
ATOM 822 C CA . THR A 1 143 ? 17.448 -10.043 16.406 1.00 41.34 990 THR B CA 1
ATOM 823 C C . THR A 1 143 ? 18.092 -10.222 17.803 1.00 36.43 990 THR B C 1
ATOM 824 O O . THR A 1 143 ? 19.154 -10.834 17.947 1.00 40.54 990 THR B O 1
ATOM 828 N N . PRO A 1 144 ? 17.465 -9.632 18.836 1.00 38.41 991 PRO B N 1
ATOM 829 C CA . PRO A 1 144 ? 18.053 -9.617 20.188 1.00 40.83 991 PRO B CA 1
ATOM 830 C C . PRO A 1 144 ? 18.205 -11.006 20.807 1.00 41.83 991 PRO B C 1
ATOM 831 O O . PRO A 1 144 ? 17.436 -11.910 20.483 1.00 34.82 991 PRO B O 1
ATOM 835 N N . ALA A 1 145 ? 19.182 -11.163 21.695 1.00 39.47 992 ALA B N 1
ATOM 836 C CA . ALA A 1 145 ? 19.345 -12.414 22.430 1.00 36.77 992 ALA B CA 1
ATOM 837 C C . ALA A 1 145 ? 18.092 -12.730 23.234 1.00 34.46 992 ALA B C 1
ATOM 838 O O . ALA A 1 145 ? 17.509 -11.853 23.876 1.00 37.00 992 ALA B O 1
ATOM 840 N N . GLY A 1 146 ? 17.666 -13.987 23.179 1.00 30.30 993 GLY B N 1
ATOM 841 C CA . GLY A 1 146 ? 16.498 -14.417 23.917 1.00 31.48 993 GLY B CA 1
ATOM 842 C C . GLY A 1 146 ? 15.178 -14.183 23.213 1.00 32.42 993 GLY B C 1
ATOM 843 O O . GLY A 1 146 ? 14.128 -14.525 23.746 1.00 30.69 993 GLY B O 1
ATOM 844 N N . TYR A 1 147 ? 15.222 -13.609 22.015 1.00 29.46 994 TYR B N 1
ATOM 845 C CA . TYR A 1 147 ? 13.993 -13.296 21.292 1.00 27.75 994 TYR B CA 1
ATOM 846 C C . TYR A 1 147 ? 13.775 -14.274 20.130 1.00 32.39 994 TYR B C 1
ATOM 847 O O . TYR A 1 147 ? 13.100 -13.956 19.139 1.00 28.62 994 TYR B O 1
ATOM 856 N N . ALA A 1 148 ? 14.360 -15.463 20.265 1.00 29.16 995 ALA B N 1
ATOM 857 C CA . ALA A 1 148 ? 14.079 -16.602 19.381 1.00 26.88 995 ALA B CA 1
ATOM 858 C C . ALA A 1 148 ? 14.393 -16.340 17.911 1.00 34.17 995 ALA B C 1
ATOM 859 O O . ALA A 1 148 ? 13.836 -16.986 17.024 1.00 35.62 995 ALA B O 1
ATOM 861 N N . GLY A 1 149 ? 15.302 -15.412 17.645 1.00 29.36 996 GLY B N 1
ATOM 862 C CA . GLY A 1 149 ? 15.675 -15.124 16.272 1.00 31.46 996 GLY B CA 1
ATOM 863 C C . GLY A 1 149 ? 14.742 -14.144 15.587 1.00 31.79 996 GLY B C 1
ATOM 864 O O . GLY A 1 149 ? 14.857 -13.934 14.372 1.00 31.10 996 GLY B O 1
ATOM 865 N N . LEU A 1 150 ? 13.822 -13.565 16.345 1.00 31.79 997 LEU B N 1
ATOM 866 C CA . LEU A 1 150 ? 12.901 -12.547 15.834 1.00 29.12 997 LEU B CA 1
ATOM 867 C C . LEU A 1 150 ? 13.288 -11.187 16.378 1.00 33.54 997 LEU B C 1
ATOM 868 O O . LEU A 1 150 ? 14.013 -11.113 17.369 1.00 29.54 997 LEU B O 1
ATOM 873 N N . CYS A 1 151 ? 12.806 -10.115 15.743 1.00 30.59 998 CYS B N 1
ATOM 874 C CA . CYS A 1 151 ? 12.909 -8.772 16.320 1.00 34.32 998 CYS B CA 1
ATOM 875 C C . CYS A 1 151 ? 11.954 -8.625 17.510 1.00 34.29 998 CYS B C 1
ATOM 876 O O . CYS A 1 151 ? 11.129 -9.504 17.764 1.00 29.47 998 CYS B O 1
ATOM 879 N N . GLN A 1 152 ? 12.071 -7.522 18.246 1.00 35.39 999 GLN B N 1
ATOM 880 C CA . GLN A 1 152 ? 11.241 -7.318 19.424 1.00 33.75 999 GLN B CA 1
ATOM 881 C C . GLN A 1 152 ? 9.761 -7.427 19.104 1.00 34.45 999 GLN B C 1
ATOM 882 O O . GLN A 1 152 ? 9.023 -8.124 19.801 1.00 31.01 999 GLN B O 1
ATOM 888 N N . ALA A 1 153 ? 9.327 -6.758 18.041 1.00 32.14 1000 ALA B N 1
ATOM 889 C CA . ALA A 1 153 ? 7.910 -6.748 17.703 1.00 28.34 1000 ALA B CA 1
ATOM 890 C C . ALA A 1 153 ? 7.414 -8.129 17.284 1.00 27.25 1000 ALA B C 1
ATOM 891 O O . ALA A 1 153 ? 6.337 -8.560 17.692 1.00 28.88 1000 ALA B O 1
ATOM 893 N N . HIS A 1 154 ? 8.189 -8.834 16.478 1.00 27.87 1001 HIS B N 1
ATOM 894 C CA . HIS A 1 154 ? 7.721 -10.133 16.008 1.00 27.15 1001 HIS B CA 1
ATOM 895 C C . HIS A 1 154 ? 7.857 -11.204 17.097 1.00 24.86 1001 HIS B C 1
ATOM 896 O O . HIS A 1 154 ? 7.081 -12.165 17.136 1.00 29.15 1001 HIS B O 1
ATOM 903 N N . TYR A 1 155 ? 8.803 -11.020 18.013 1.00 26.45 1002 TYR B N 1
ATOM 904 C CA . TYR A 1 155 ? 8.889 -11.917 19.166 1.00 26.11 1002 TYR B CA 1
ATOM 905 C C . TYR A 1 155 ? 7.664 -11.751 20.067 1.00 26.77 1002 TYR B C 1
ATOM 906 O O . TYR A 1 155 ? 7.073 -12.740 20.497 1.00 24.96 1002 TYR B O 1
ATOM 915 N N . LYS A 1 156 ? 7.270 -10.510 20.351 1.00 27.06 1003 LYS B N 1
ATOM 916 C CA . LYS A 1 156 ? 6.030 -10.300 21.107 1.00 23.21 1003 LYS B CA 1
ATOM 917 C C . LYS A 1 156 ? 4.824 -10.904 20.388 1.00 27.37 1003 LYS B C 1
ATOM 918 O O . LYS A 1 156 ? 3.952 -11.483 21.030 1.00 24.73 1003 LYS B O 1
ATOM 924 N N . GLU A 1 157 ? 4.761 -10.772 19.060 1.00 25.58 1004 GLU B N 1
ATOM 925 C CA . GLU A 1 157 ? 3.672 -11.413 18.321 1.00 24.40 1004 GLU B CA 1
ATOM 926 C C . GLU A 1 157 ? 3.659 -12.930 18.539 1.00 25.58 1004 GLU B C 1
ATOM 927 O O . GLU A 1 157 ? 2.603 -13.538 18.740 1.00 27.24 1004 GLU B O 1
ATOM 933 N N . TYR A 1 158 ? 4.842 -13.531 18.519 1.00 25.31 1005 TYR B N 1
ATOM 934 C CA . TYR A 1 158 ? 4.987 -14.950 18.762 1.00 21.38 1005 TYR B CA 1
ATOM 935 C C . TYR A 1 158 ? 4.504 -15.323 20.177 1.00 23.39 1005 TYR B C 1
ATOM 936 O O . TYR A 1 158 ? 3.725 -16.262 20.343 1.00 23.85 1005 TYR B O 1
ATOM 945 N N . LEU A 1 159 ? 4.956 -14.586 21.182 1.00 26.21 1006 LEU B N 1
ATOM 946 C CA . LEU A 1 159 ? 4.497 -14.870 22.536 1.00 23.99 1006 LEU B CA 1
ATOM 947 C C . LEU A 1 159 ? 2.979 -14.742 22.663 1.00 24.94 1006 LEU B C 1
ATOM 948 O O . LEU A 1 159 ? 2.323 -15.556 23.320 1.00 23.57 1006 LEU B O 1
ATOM 953 N N . VAL A 1 160 ? 2.423 -13.706 22.047 1.00 23.40 1007 VAL B N 1
ATOM 954 C CA . VAL A 1 160 ? 0.977 -13.528 22.071 1.00 24.01 1007 VAL B CA 1
ATOM 955 C C . VAL A 1 160 ? 0.266 -14.666 21.333 1.00 25.07 1007 VAL B C 1
ATOM 956 O O . VAL A 1 160 ? -0.791 -15.132 21.763 1.00 26.27 1007 VAL B O 1
ATOM 960 N N . SER A 1 161 ? 0.851 -15.146 20.243 1.00 23.89 1008 SER B N 1
ATOM 961 C CA . SER A 1 161 ? 0.281 -16.301 19.563 1.00 25.70 1008 SER B CA 1
ATOM 962 C C . SER A 1 161 ? 0.167 -17.516 20.510 1.00 24.86 1008 SER B C 1
ATOM 963 O O . SER A 1 161 ? -0.818 -18.240 20.459 1.00 27.80 1008 SER B O 1
ATOM 966 N N . LEU A 1 162 ? 1.134 -17.693 21.420 1.00 25.54 1009 LEU B N 1
ATOM 967 C CA . LEU A 1 162 ? 1.070 -18.792 22.389 1.00 26.72 1009 LEU B CA 1
ATOM 968 C C . LEU A 1 162 ? 0.057 -18.522 23.492 1.00 23.54 1009 LEU B C 1
ATOM 969 O O . LEU A 1 1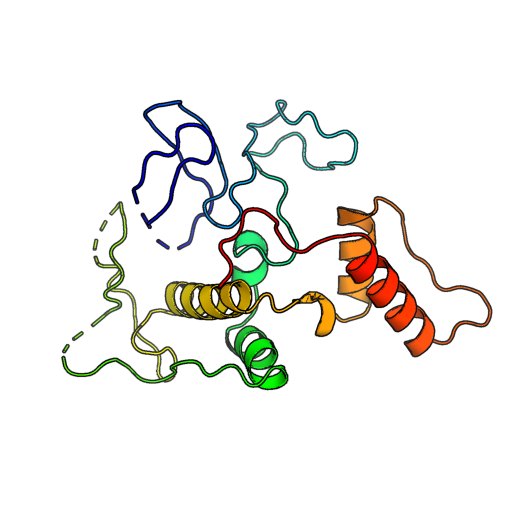62 ? -0.686 -19.426 23.915 1.00 25.34 1009 LEU B O 1
ATOM 974 N N . ILE A 1 163 ? 0.061 -17.287 23.964 1.00 23.23 1010 ILE B N 1
ATOM 975 C CA . ILE A 1 163 ? -0.901 -16.833 24.948 1.00 23.81 1010 ILE B CA 1
ATOM 976 C C . ILE A 1 163 ? -2.311 -17.069 24.437 1.00 23.96 1010 ILE B C 1
ATOM 977 O O . ILE A 1 163 ? -3.153 -17.645 25.129 1.00 24.46 1010 ILE B O 1
ATOM 982 N N . ASN A 1 164 ? -2.565 -16.666 23.195 1.00 22.75 1011 ASN B N 1
ATOM 983 C CA . ASN A 1 164 ? -3.882 -16.877 22.625 1.00 24.75 1011 ASN B CA 1
ATOM 984 C C . ASN A 1 164 ? -4.200 -18.341 22.369 1.00 27.73 1011 ASN B C 1
ATOM 985 O O . ASN A 1 164 ? -5.316 -18.789 22.598 1.00 26.87 1011 ASN B O 1
ATOM 990 N N . ALA A 1 165 ? -3.219 -19.089 21.880 1.00 26.41 1012 ALA B N 1
ATOM 991 C CA . ALA A 1 165 ? -3.430 -20.493 21.599 1.00 27.98 1012 ALA B CA 1
ATOM 992 C C . ALA A 1 165 ? -3.890 -21.254 22.838 1.00 30.12 1012 ALA B C 1
ATOM 993 O O . ALA A 1 165 ? -4.705 -22.162 22.729 1.00 33.27 1012 ALA B O 1
ATOM 995 N N . HIS A 1 166 ? -3.375 -20.860 24.001 1.00 26.32 1013 HIS B N 1
ATOM 996 C CA . HIS A 1 166 ? -3.669 -21.563 25.251 1.00 29.44 1013 HIS B CA 1
ATOM 997 C C . HIS A 1 166 ? -4.755 -20.864 26.064 1.00 29.60 1013 HIS B C 1
ATOM 998 O O . HIS A 1 166 ? -5.065 -21.279 27.179 1.00 29.10 1013 HIS B O 1
ATOM 1005 N N . SER A 1 167 ? -5.368 -19.846 25.463 1.00 27.55 1014 SER B N 1
ATOM 1006 C CA . SER A 1 167 ? -6.448 -19.075 26.082 1.00 27.99 1014 SER B CA 1
ATOM 1007 C C . SER A 1 167 ? -6.044 -18.544 27.451 1.00 29.40 1014 SER B C 1
ATOM 1008 O O . SER A 1 167 ? -6.832 -18.590 28.400 1.00 28.78 1014 SER B O 1
ATOM 1011 N N . LEU A 1 168 ? -4.815 -18.060 27.564 1.00 24.62 1015 LEU B N 1
ATOM 1012 C CA . LEU A 1 168 ? -4.382 -17.443 28.817 1.00 22.72 1015 LEU B CA 1
ATOM 1013 C C . LEU A 1 168 ? -4.967 -16.051 28.960 1.00 25.71 1015 LEU B C 1
ATOM 1014 O O . LEU A 1 168 ? -5.034 -15.272 27.995 1.00 26.41 1015 LEU B O 1
ATOM 1019 N N . ASP A 1 169 ? -5.362 -15.720 30.185 1.00 25.41 1016 ASP B N 1
ATOM 1020 C CA . ASP A 1 169 ? -6.042 -14.472 30.438 1.00 26.03 1016 ASP B CA 1
ATOM 1021 C C . ASP A 1 169 ? -5.088 -13.444 31.046 1.00 26.04 1016 ASP B C 1
ATOM 1022 O O . ASP A 1 169 ? -4.624 -13.609 32.169 1.00 27.06 1016 ASP B O 1
ATOM 1027 N N . PRO A 1 170 ? -4.805 -12.368 30.313 1.00 21.39 1017 PRO B N 1
ATOM 1028 C CA . PRO A 1 170 ? -3.882 -11.337 30.800 1.00 21.81 1017 PRO B CA 1
ATOM 1029 C C . PRO A 1 170 ? -4.363 -10.701 32.107 1.00 26.13 1017 PRO B C 1
ATOM 1030 O O . PRO A 1 170 ? -3.542 -10.196 32.855 1.00 26.31 1017 PRO B O 1
ATOM 1034 N N . ALA A 1 171 ? -5.669 -10.741 32.368 1.00 25.32 1018 ALA B N 1
ATOM 1035 C CA . ALA A 1 171 ? -6.221 -10.098 33.563 1.00 25.42 1018 ALA B CA 1
ATOM 1036 C C . ALA A 1 171 ? -5.662 -10.717 34.833 1.00 27.75 1018 ALA B C 1
ATOM 1037 O O . ALA A 1 171 ? -5.640 -10.057 35.875 1.00 27.00 1018 ALA B O 1
ATOM 1039 N N . THR A 1 172 ? -5.182 -11.958 34.752 1.00 27.25 1019 THR B N 1
ATOM 1040 C CA . THR A 1 172 ? -4.617 -12.622 35.942 1.00 24.54 1019 THR B CA 1
ATOM 1041 C C . THR A 1 172 ? -3.338 -11.940 36.436 1.00 29.13 1019 THR B C 1
ATOM 1042 O O . THR A 1 172 ? -2.911 -12.168 37.575 1.00 28.39 1019 THR B O 1
ATOM 1046 N N . LEU A 1 173 ? -2.729 -11.104 35.603 1.00 24.98 1020 LEU B N 1
ATOM 1047 C CA . LEU A 1 173 ? -1.555 -10.340 36.011 1.00 24.52 1020 LEU B CA 1
ATOM 1048 C C . LEU A 1 173 ? -1.864 -8.865 36.270 1.00 27.51 1020 LEU B C 1
ATOM 1049 O O . LEU A 1 173 ? -0.962 -8.112 36.641 1.00 30.83 1020 LEU B O 1
ATOM 1054 N N . TYR A 1 174 ? -3.115 -8.446 36.051 1.00 27.68 1021 TYR B N 1
ATOM 1055 C CA . TYR A 1 174 ? -3.479 -7.036 36.191 1.00 28.18 1021 TYR B CA 1
ATOM 1056 C C . TYR A 1 174 ? -3.272 -6.531 37.610 1.00 29.22 1021 TYR B C 1
ATOM 1057 O O . TYR A 1 174 ? -3.614 -7.207 38.584 1.00 29.11 1021 TYR B O 1
ATOM 1066 N N . GLU A 1 175 ? -2.714 -5.330 37.704 1.00 28.24 1022 GLU B N 1
ATOM 1067 C CA . GLU A 1 175 ? -2.770 -4.545 38.927 1.00 28.81 1022 GLU B CA 1
ATOM 1068 C C . GLU A 1 175 ? -4.170 -3.950 39.036 1.00 27.28 1022 GLU B C 1
ATOM 1069 O O . GLU A 1 175 ? -4.921 -3.955 38.057 1.00 30.21 1022 GLU B O 1
ATOM 1075 N N . VAL A 1 176 ? -4.519 -3.442 40.220 1.00 28.84 1023 VAL B N 1
ATOM 1076 C CA . VAL A 1 176 ? -5.868 -2.921 40.434 1.00 29.37 1023 VAL B CA 1
ATOM 1077 C C . VAL A 1 176 ? -6.232 -1.824 39.422 1.00 31.88 1023 VAL B C 1
ATOM 1078 O O . VAL A 1 176 ? -7.355 -1.783 38.942 1.00 31.64 1023 VAL B O 1
ATOM 1082 N N . GLU A 1 177 ? -5.280 -0.956 39.084 1.00 32.40 1024 GLU B N 1
ATOM 1083 C CA . GLU A 1 177 ? -5.535 0.108 38.117 1.00 31.94 1024 GLU B CA 1
ATOM 1084 C C . GLU A 1 177 ? -5.951 -0.475 36.760 1.00 29.63 1024 GLU B C 1
ATOM 1085 O O . GLU A 1 177 ? -6.856 0.043 36.106 1.00 29.80 1024 GLU B O 1
ATOM 1091 N N . GLU A 1 178 ? -5.304 -1.564 36.348 1.00 30.74 1025 GLU B N 1
ATOM 1092 C CA . GLU A 1 178 ? -5.650 -2.229 35.092 1.00 28.28 1025 GLU B CA 1
ATOM 1093 C C . GLU A 1 178 ? -7.009 -2.905 35.176 1.00 26.48 1025 GLU B C 1
ATOM 1094 O O . GLU A 1 178 ? -7.783 -2.891 34.230 1.00 27.46 1025 GLU B O 1
ATOM 1100 N N . LEU A 1 179 ? -7.319 -3.490 36.329 1.00 27.57 1026 LEU B N 1
ATOM 1101 C CA . LEU A 1 179 ? -8.653 -4.034 36.517 1.00 26.96 1026 LEU B CA 1
ATOM 1102 C C . LEU A 1 179 ? -9.735 -2.956 36.470 1.00 27.02 1026 LEU B C 1
ATOM 1103 O O . LEU A 1 179 ? -10.820 -3.187 35.942 1.00 27.24 1026 LEU B O 1
ATOM 1108 N N . GLU A 1 180 ? -9.452 -1.785 37.030 1.00 27.22 1027 GLU B N 1
ATOM 1109 C CA . GLU A 1 180 ? -10.419 -0.694 37.009 1.00 27.65 1027 GLU B CA 1
ATOM 1110 C C . GLU A 1 180 ? -10.632 -0.221 35.561 1.00 29.51 1027 GLU B C 1
ATOM 1111 O O . GLU A 1 180 ? -11.756 0.018 35.137 1.00 28.67 1027 GLU B O 1
ATOM 1117 N N . THR A 1 181 ? -9.542 -0.115 34.818 1.00 27.53 1028 THR B N 1
ATOM 1118 C CA . THR A 1 181 ? -9.609 0.281 33.416 1.00 28.20 1028 THR B CA 1
ATOM 1119 C C . THR A 1 181 ? -10.427 -0.716 32.602 1.00 27.69 1028 THR B C 1
ATOM 1120 O O . THR A 1 181 ? -11.292 -0.332 31.808 1.00 28.47 1028 THR B O 1
ATOM 1124 N N . ALA A 1 182 ? -10.157 -1.996 32.816 1.00 25.36 1029 ALA B N 1
ATOM 1125 C CA . ALA A 1 182 ? -10.875 -3.074 32.139 1.00 25.90 1029 ALA B CA 1
ATOM 1126 C C . ALA A 1 182 ? -12.347 -3.079 32.515 1.00 28.39 1029 ALA B C 1
ATOM 1127 O O . ALA A 1 182 ? -13.216 -3.352 31.697 1.00 27.40 1029 ALA B O 1
ATOM 1129 N N . THR A 1 183 ? -12.640 -2.759 33.766 1.00 25.94 1030 THR B N 1
ATOM 1130 C CA . THR A 1 183 ? -14.030 -2.719 34.185 1.00 26.24 1030 THR B CA 1
ATOM 1131 C C . THR A 1 183 ? -14.792 -1.625 33.462 1.00 29.09 1030 THR B C 1
ATOM 1132 O O . THR A 1 183 ? -15.910 -1.850 32.994 1.00 28.14 1030 THR B O 1
ATOM 1136 N N . GLU A 1 184 ? -14.193 -0.440 33.387 1.00 30.50 1031 GLU B N 1
ATOM 1137 C CA . GLU A 1 184 ? -14.813 0.673 32.687 1.00 28.03 1031 GLU B CA 1
ATOM 1138 C C . GLU A 1 184 ? -14.971 0.337 31.214 1.00 29.31 1031 GLU B C 1
ATOM 1139 O O . GLU A 1 184 ? -16.005 0.611 30.613 1.00 30.12 1031 GLU B O 1
ATOM 1145 N N . ARG A 1 185 ? -13.938 -0.268 30.649 1.00 26.23 1032 ARG B N 1
ATOM 1146 C CA . ARG A 1 185 ? -13.910 -0.499 29.207 1.00 27.52 1032 ARG B CA 1
ATOM 1147 C C . ARG A 1 185 ? -14.927 -1.543 28.780 1.00 31.69 1032 ARG B C 1
ATOM 1148 O O . ARG A 1 185 ? -15.639 -1.356 27.780 1.00 34.24 1032 ARG B O 1
ATOM 1156 N N . TYR A 1 186 ? -14.999 -2.643 29.524 1.00 27.99 1033 TYR B N 1
ATOM 1157 C CA . TYR A 1 186 ? -15.784 -3.795 29.094 1.00 27.98 1033 TYR B CA 1
ATOM 1158 C C . TYR A 1 186 ? -17.131 -3.932 29.799 1.00 35.54 1033 TYR B C 1
ATOM 1159 O O . TYR A 1 186 ? -18.058 -4.513 29.239 1.00 36.18 1033 TYR B O 1
ATOM 1168 N N . LEU A 1 187 ? -17.251 -3.405 31.019 1.00 32.41 1034 LEU B N 1
ATOM 1169 C CA . LEU A 1 187 ? -18.513 -3.501 31.744 1.00 28.90 1034 LEU B CA 1
ATOM 1170 C C . LEU A 1 187 ? -19.231 -2.152 31.844 1.00 32.75 1034 LEU B C 1
ATOM 1171 O O . LEU A 1 187 ? -20.366 -2.081 32.313 1.00 37.44 1034 LEU B O 1
ATOM 1176 N N . HIS A 1 188 ? -18.564 -1.091 31.397 1.00 33.35 1035 HIS B N 1
ATOM 1177 C CA . HIS A 1 188 ? -19.166 0.234 31.256 1.00 33.64 1035 HIS B CA 1
ATOM 1178 C C . HIS A 1 188 ? -19.702 0.774 32.571 1.00 38.10 1035 HIS B C 1
ATOM 1179 O O . HIS A 1 188 ? -20.718 1.464 32.608 1.00 41.49 1035 HIS B O 1
ATOM 1186 N N . VAL A 1 189 ? -19.014 0.437 33.656 1.00 34.34 1036 VAL B N 1
ATOM 1187 C CA . VAL A 1 189 ? -19.321 1.010 34.966 1.00 34.59 1036 VAL B CA 1
ATOM 1188 C C . VAL A 1 189 ? -18.017 1.467 35.605 1.00 30.18 1036 VAL B C 1
ATOM 1189 O O . VAL A 1 189 ? -16.955 0.949 35.279 1.00 31.81 1036 VAL B O 1
ATOM 1193 N N . ARG A 1 190 ? -18.093 2.442 36.507 1.00 37.71 1037 ARG B N 1
ATOM 1194 C CA . ARG A 1 190 ? -16.909 2.870 37.240 1.00 38.08 1037 ARG B CA 1
ATOM 1195 C C . ARG A 1 190 ? -16.815 2.058 38.523 1.00 32.18 1037 ARG B C 1
ATOM 1196 O O . ARG A 1 190 ? -17.718 2.127 39.351 1.00 37.22 1037 ARG B O 1
ATOM 1204 N N . PRO A 1 191 ? -15.740 1.278 38.685 1.00 34.75 1038 PRO B N 1
ATOM 1205 C CA . PRO A 1 191 ? -15.623 0.463 39.898 1.00 32.10 1038 PRO B CA 1
ATOM 1206 C C . PRO A 1 191 ? -15.223 1.305 41.091 1.00 36.83 1038 PRO B C 1
ATOM 1207 O O . PRO A 1 191 ? -14.599 2.351 40.916 1.00 37.97 1038 PRO B O 1
ATOM 1211 N N . GLN A 1 192 ? -15.580 0.863 42.293 1.00 31.12 1039 GLN B N 1
ATOM 1212 C CA . GLN A 1 192 ? -15.078 1.508 43.493 1.00 33.51 1039 GLN B CA 1
ATOM 1213 C C . GLN A 1 192 ? -15.164 0.497 44.608 1.00 41.32 1039 GLN B C 1
ATOM 1214 O O . GLN A 1 192 ? -16.039 -0.366 44.598 1.00 38.21 1039 GLN B O 1
ATOM 1220 N N . PRO A 1 193 ? -14.229 0.575 45.560 1.00 38.51 1040 PRO B N 1
ATOM 1221 C CA . PRO A 1 193 ? -14.279 -0.407 46.640 1.00 39.76 1040 PRO B CA 1
ATOM 1222 C C . PRO A 1 193 ? -15.461 -0.166 47.559 1.00 42.32 1040 PRO B C 1
ATOM 1223 O O . PRO A 1 193 ? -15.931 0.967 47.744 1.00 42.37 1040 PRO B O 1
ATOM 1227 N N . LEU A 1 194 ? -15.955 -1.253 48.130 1.00 39.95 1041 LEU B N 1
ATOM 1228 C CA . LEU A 1 194 ? -17.076 -1.192 49.046 1.00 43.77 1041 LEU B CA 1
ATOM 1229 C C . LEU A 1 194 ? -16.587 -0.965 50.472 1.00 42.24 1041 LEU B C 1
ATOM 1230 O O . LEU A 1 194 ? -15.456 -1.320 50.801 1.00 42.38 1041 LEU B O 1
ATOM 1235 N N . ALA A 1 195 ? -17.428 -0.356 51.299 1.00 44.67 1042 ALA B N 1
ATOM 1236 C CA . ALA A 1 195 ? -17.116 -0.235 52.712 1.00 42.08 1042 ALA B CA 1
ATOM 1237 C C . ALA A 1 195 ? -16.943 -1.648 53.218 1.00 55.26 1042 ALA B C 1
ATOM 1238 O O . ALA A 1 195 ? -17.715 -2.537 52.861 1.00 55.43 1042 ALA B O 1
ATOM 1240 N N . GLY A 1 196 ? -15.898 -1.872 54.001 1.00 46.16 1043 GLY B N 1
ATOM 1241 C CA . GLY A 1 196 ? -15.645 -3.192 54.537 1.00 54.68 1043 GLY B CA 1
ATOM 1242 C C . GLY A 1 196 ? -14.840 -4.089 53.628 1.00 45.14 1043 GLY B C 1
ATOM 1243 O O . GLY A 1 196 ? -14.493 -5.208 54.000 1.00 47.74 1043 GLY B O 1
ATOM 1244 N N . GLU A 1 197 ? -14.553 -3.610 52.420 1.00 42.05 1044 GLU B N 1
ATOM 1245 C CA . GLU A 1 197 ? -13.692 -4.319 51.504 1.00 39.56 1044 GLU B CA 1
ATOM 1246 C C . GLU A 1 197 ? -12.246 -3.865 51.648 1.00 46.12 1044 GLU B C 1
ATOM 1247 O O . GLU A 1 197 ? -11.953 -2.695 51.426 1.00 50.88 1044 GLU B O 1
ATOM 1253 N N . ASP A 1 198 ? -11.331 -4.769 51.990 1.00 42.48 1045 ASP B N 1
ATOM 1254 C CA . ASP A 1 198 ? -9.924 -4.379 52.003 1.00 46.07 1045 ASP B CA 1
ATOM 1255 C C . ASP A 1 198 ? -9.387 -4.423 50.567 1.00 45.93 1045 ASP B C 1
ATOM 1256 O O . ASP A 1 198 ? -10.075 -4.914 49.662 1.00 43.12 1045 ASP B O 1
ATOM 1261 N N . PRO A 1 199 ? -8.187 -3.862 50.334 1.00 49.90 1046 PRO B N 1
ATOM 1262 C CA . PRO A 1 199 ? -7.660 -3.836 48.966 1.00 44.43 1046 PRO B CA 1
ATOM 1263 C C . PRO A 1 199 ? -7.584 -5.200 48.253 1.00 44.29 1046 PRO B C 1
ATOM 1264 O O . PRO A 1 199 ? -7.952 -5.244 47.085 1.00 41.06 1046 PRO B O 1
ATOM 1268 N N . PRO A 1 200 ? -7.137 -6.283 48.925 1.00 42.16 1047 PRO B N 1
ATOM 1269 C CA . PRO A 1 200 ? -7.120 -7.549 48.174 1.00 40.68 1047 PRO B CA 1
ATOM 1270 C C . PRO A 1 200 ? -8.512 -8.001 47.731 1.00 35.51 1047 PRO B C 1
ATOM 1271 O O . PRO A 1 200 ? -8.664 -8.493 46.601 1.00 35.29 1047 PRO B O 1
ATOM 1275 N N . ALA A 1 201 ? -9.501 -7.811 48.597 1.00 41.20 1048 ALA B N 1
ATOM 1276 C CA . ALA A 1 201 ? -10.877 -8.210 48.331 1.00 39.89 1048 ALA B CA 1
ATOM 1277 C C . ALA A 1 201 ? -11.452 -7.428 47.165 1.00 40.76 1048 ALA B C 1
ATOM 1278 O O . ALA A 1 201 ? -12.116 -7.995 46.303 1.00 36.76 1048 ALA B O 1
ATOM 1280 N N . TYR A 1 202 ? -11.207 -6.121 47.156 1.00 34.21 1049 TYR B N 1
ATOM 1281 C CA . TYR A 1 202 ? -11.600 -5.268 46.028 1.00 31.41 1049 TYR B CA 1
ATOM 1282 C C . TYR A 1 202 ? -11.019 -5.767 44.713 1.00 36.22 1049 TYR B C 1
ATOM 1283 O O . TYR A 1 202 ? -11.746 -5.949 43.732 1.00 32.58 1049 TYR B O 1
ATOM 1292 N N . GLN A 1 203 ? -9.709 -5.993 44.694 1.00 33.60 1050 GLN B N 1
ATOM 1293 C CA . GLN A 1 203 ? -9.041 -6.432 43.474 1.00 33.32 1050 GLN B CA 1
ATOM 1294 C C . GLN A 1 203 ? -9.602 -7.788 43.025 1.00 31.77 1050 GLN B C 1
ATOM 1295 O O . GLN A 1 203 ? -9.848 -7.999 41.834 1.00 30.85 1050 GLN B O 1
ATOM 1301 N N . ALA A 1 204 ? -9.831 -8.684 43.982 1.00 33.69 1051 ALA B N 1
ATOM 1302 C CA . ALA A 1 204 ? -10.356 -10.017 43.668 1.00 33.28 1051 ALA B CA 1
ATOM 1303 C C . ALA A 1 204 ? -11.773 -9.945 43.122 1.00 32.81 1051 ALA B C 1
ATOM 1304 O O . ALA A 1 204 ? -12.134 -10.691 42.196 1.00 31.50 1051 ALA B O 1
ATOM 1306 N N . ARG A 1 205 ? -12.574 -9.034 43.667 1.00 32.02 1052 ARG B N 1
ATOM 1307 C CA . ARG A 1 205 ? -13.930 -8.850 43.166 1.00 33.28 1052 ARG B CA 1
ATOM 1308 C C . ARG A 1 205 ? -13.906 -8.346 41.718 1.00 34.31 1052 ARG B C 1
ATOM 1309 O O . ARG A 1 205 ? -14.652 -8.849 40.859 1.00 32.07 1052 ARG B O 1
ATOM 1317 N N . LEU A 1 206 ? -13.047 -7.367 41.436 1.00 28.11 1053 LEU B N 1
ATOM 1318 C CA . LEU A 1 206 ? -12.956 -6.820 40.079 1.00 26.18 1053 LEU B CA 1
ATOM 1319 C C . LEU A 1 206 ? -12.538 -7.913 39.106 1.00 27.80 1053 LEU B C 1
ATOM 1320 O O . LEU A 1 206 ? -13.079 -8.026 38.004 1.00 27.96 1053 LEU B O 1
ATOM 1325 N N . LEU A 1 207 ? -11.563 -8.712 39.516 1.00 27.81 1054 LEU B N 1
ATOM 1326 C CA . LEU A 1 207 ? -11.040 -9.769 38.652 1.00 30.64 1054 LEU B CA 1
ATOM 1327 C C . LEU A 1 207 ? -12.097 -10.837 38.404 1.00 30.86 1054 LEU B C 1
ATOM 1328 O O . LEU A 1 207 ? -12.280 -11.298 37.268 1.00 29.44 1054 LEU B O 1
ATOM 1333 N N . GLN A 1 208 ? -12.807 -11.208 39.462 1.00 30.06 1055 GLN B N 1
ATOM 1334 C CA . GLN A 1 208 ? -13.853 -12.222 39.369 1.00 29.60 1055 GLN B CA 1
ATOM 1335 C C . GLN A 1 208 ? -14.974 -11.761 38.438 1.00 34.11 1055 GLN B C 1
ATOM 1336 O O . GLN A 1 208 ? -15.382 -12.508 37.546 1.00 34.40 1055 GLN B O 1
ATOM 1342 N N . LYS A 1 209 ? -15.457 -10.532 38.614 1.00 31.67 1056 LYS B N 1
ATOM 1343 C CA . LYS A 1 209 ? -16.544 -10.051 37.770 1.00 32.85 1056 LYS B CA 1
ATOM 1344 C C . LYS A 1 209 ? -16.100 -9.943 36.319 1.00 32.74 1056 LYS B C 1
ATOM 1345 O O . LYS A 1 209 ? -16.852 -10.297 35.409 1.00 34.33 1056 LYS B O 1
ATOM 1351 N N . LEU A 1 210 ? -14.880 -9.465 36.102 1.00 27.04 1057 LEU B N 1
ATOM 1352 C CA . LEU A 1 210 ? -14.369 -9.321 34.736 1.00 29.99 1057 LEU B CA 1
ATOM 1353 C C . LEU A 1 210 ? -14.281 -10.673 34.033 1.00 31.23 1057 LEU B C 1
ATOM 1354 O O . LEU A 1 210 ? -14.763 -10.834 32.894 1.00 31.49 1057 LEU B O 1
ATOM 1359 N N . THR A 1 211 ? -13.666 -11.647 34.692 1.00 30.17 1058 THR B N 1
ATOM 1360 C CA . THR A 1 211 ? -13.450 -12.949 34.069 1.00 31.58 1058 THR B CA 1
ATOM 1361 C C . THR A 1 211 ? -14.763 -13.703 33.882 1.00 34.65 1058 THR B C 1
ATOM 1362 O O . THR A 1 211 ? -14.936 -14.414 32.891 1.00 35.76 1058 THR B O 1
ATOM 1366 N N . GLU A 1 212 ? -15.704 -13.522 34.805 1.00 31.61 1059 GLU B N 1
ATOM 1367 C CA . GLU A 1 212 ? -16.995 -14.195 34.700 1.00 33.57 1059 GLU B CA 1
ATOM 1368 C C . GLU A 1 212 ? -17.901 -13.609 33.620 1.00 38.74 1059 GLU B C 1
ATOM 1369 O O . GLU A 1 212 ? -18.632 -14.342 32.949 1.00 40.89 1059 GLU B O 1
ATOM 1375 N N . GLU A 1 213 ? -17.852 -12.297 33.434 1.00 32.92 1060 GLU B N 1
ATOM 1376 C CA . GLU A 1 213 ? -18.824 -11.642 32.557 1.00 34.79 1060 GLU B CA 1
ATOM 1377 C C . GLU A 1 213 ? -18.261 -11.184 31.208 1.00 35.60 1060 GLU B C 1
ATOM 1378 O O . GLU A 1 213 ? -19.021 -10.860 30.295 1.00 39.76 1060 GLU B O 1
ATOM 1384 N N . VAL A 1 214 ? -16.941 -11.148 31.080 1.00 29.33 1061 VAL B N 1
ATOM 1385 C CA . VAL A 1 214 ? -16.326 -10.676 29.835 1.00 28.17 1061 VAL B CA 1
ATOM 1386 C C . VAL A 1 214 ? -15.380 -11.728 29.268 1.00 31.21 1061 VAL B C 1
ATOM 1387 O O . VAL A 1 214 ? -14.257 -11.874 29.736 1.00 30.12 1061 VAL B O 1
ATOM 1391 N N . PRO A 1 215 ? -15.826 -12.450 28.237 1.00 31.10 1062 PRO B N 1
ATOM 1392 C CA . PRO A 1 215 ? -14.993 -13.493 27.636 1.00 27.33 1062 PRO B CA 1
ATOM 1393 C C . PRO A 1 215 ? -13.726 -12.946 26.999 1.00 26.36 1062 PRO B C 1
ATOM 1394 O O . PRO A 1 215 ? -13.693 -11.782 26.571 1.00 28.46 1062 PRO B O 1
ATOM 1398 N N . LEU A 1 216 ? -12.707 -13.791 26.908 1.00 27.71 1063 LEU B N 1
ATOM 1399 C CA . LEU A 1 216 ? -11.563 -13.481 26.060 1.00 23.80 1063 LEU B CA 1
ATOM 1400 C C . LEU A 1 216 ? -12.055 -13.417 24.618 1.00 27.06 1063 LEU B C 1
ATOM 1401 O O . LEU A 1 216 ? -13.171 -13.854 24.320 1.00 29.48 1063 LEU B O 1
ATOM 1406 N N . GLY A 1 217 ? -11.232 -12.872 23.734 1.00 26.12 1064 GLY B N 1
ATOM 1407 C CA . GLY A 1 217 ? -11.624 -12.735 22.330 1.00 27.25 1064 GLY B CA 1
ATOM 1408 C C . GLY A 1 217 ? -12.208 -13.985 21.698 1.00 27.64 1064 GLY B C 1
ATOM 1409 O O . GLY A 1 217 ? -11.559 -15.028 21.637 1.00 28.93 1064 GLY B O 1
ATOM 1410 N N . GLN A 1 218 ? -13.436 -13.891 21.190 1.00 30.27 1065 GLN B N 1
ATOM 1411 C CA . GLN A 1 218 ? -14.092 -15.089 20.702 1.00 33.15 1065 GLN B CA 1
ATOM 1412 C C . GLN A 1 218 ? -13.760 -15.425 19.248 1.00 31.28 1065 GLN B C 1
ATOM 1413 O O . GLN A 1 218 ? -14.097 -16.508 18.786 1.00 35.83 1065 GLN B O 1
ATOM 1419 N N . SER A 1 219 ? -13.089 -14.525 18.537 1.00 30.70 1066 SER B N 1
ATOM 1420 C CA . SER A 1 219 ? -12.676 -14.860 17.169 1.00 30.31 1066 SER B CA 1
ATOM 1421 C C . SER A 1 219 ? -11.160 -15.042 17.025 1.00 35.77 1066 SER B C 1
ATOM 1422 O O . SER A 1 219 ? -10.658 -15.358 15.947 1.00 37.33 1066 SER B O 1
ATOM 1425 N N . ILE A 1 220 ? -10.435 -14.843 18.111 1.00 30.69 1067 ILE B N 1
ATOM 1426 C CA . ILE A 1 220 ? -9.026 -15.203 18.166 1.00 33.81 1067 ILE B CA 1
ATOM 1427 C C . ILE A 1 220 ? -8.896 -16.739 18.087 1.00 31.18 1067 ILE B C 1
ATOM 1428 O O . ILE A 1 220 ? -9.597 -17.456 18.800 1.00 38.78 1067 ILE B O 1
ATOM 1433 N N . PRO A 1 221 ? -8.003 -17.250 17.225 1.00 43.91 1068 PRO B N 1
ATOM 1434 C CA . PRO A 1 221 ? -7.844 -18.707 17.068 1.00 49.86 1068 PRO B CA 1
ATOM 1435 C C . PRO A 1 221 ? -7.311 -19.433 18.317 1.00 47.48 1068 PRO B C 1
ATOM 1436 O O . PRO A 1 221 ? -6.257 -19.066 18.828 1.00 49.84 1068 PRO B O 1
ATOM 1440 N N . ARG A 1 222 ? -8.029 -20.454 18.789 1.00 45.22 1069 ARG B N 1
ATOM 1441 C CA . ARG A 1 222 ? -7.597 -21.235 19.961 1.00 44.12 1069 ARG B CA 1
ATOM 1442 C C . ARG A 1 222 ? -7.192 -22.662 19.581 1.00 52.35 1069 ARG B C 1
ATOM 1443 O O . ARG A 1 222 ? -7.647 -23.192 18.566 1.00 49.76 1069 ARG B O 1
ATOM 1451 N N . ARG A 1 223 ? -6.372 -23.300 20.414 1.00 48.58 1070 ARG B N 1
ATOM 1452 C CA . ARG A 1 223 ? -5.969 -24.682 20.148 1.00 62.25 1070 ARG B CA 1
ATOM 1453 C C . ARG A 1 223 ? -6.983 -25.671 20.716 1.00 65.99 1070 ARG B C 1
ATOM 1454 O O . ARG A 1 223 ? -8.096 -25.291 21.083 1.00 69.38 1070 ARG B O 1
#

Nearest PDB structures (foldseek):
  6kc5-assembly1_B  TM=1.006E+00  e=1.859E-39  Homo sapiens
  4ljq-assembly6_A  TM=9.613E-01  e=9.287E-32  Homo sapiens
  4ljq-assembly5_B  TM=9.570E-01  e=4.951E-31  Homo sapiens
  6gzy-assembly1_A  TM=9.318E-01  e=2.353E-31  Homo sapiens
  6gzy-assembly2_B  TM=9.157E-01  e=1.820E-30  Homo sapiens

Solvent-accessible surface area: 11370 Å² total; per-residue (Å²): 100,48,56,0,42,146,51,135,97,68,98,72,100,7,46,44,109,1,102,130,53,186,29,45,0,0,28,12,1,38,60,28,19,58,40,126,91,144,17,85,78,1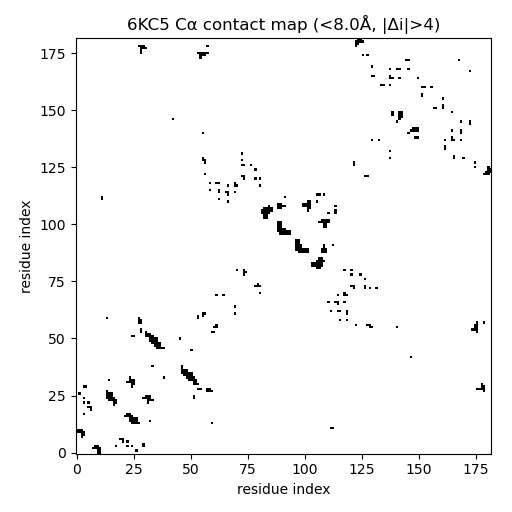16,89,24,224,65,73,149,53,88,21,9,62,9,16,8,0,0,24,59,58,1,76,111,24,84,5,134,63,0,25,95,0,0,96,75,70,137,19,179,40,91,46,113,83,86,99,117,69,1,158,52,149,66,180,176,78,10,49,120,156,53,54,102,25,43,11,12,34,3,92,50,17,0,28,53,53,0,3,60,35,0,14,26,59,54,16,23,0,1,81,39,27,110,44,112,54,1,54,67,4,3,55,113,43,32,93,72,204,19,130,68,105,113,92,37,80,108,88,42,11,61,57,73,4,51,107,76,0,55,124,101,20,82,32,7,157,69,6,93,81,209

Sequence (182 aa):
GIDCPKCCKFSYGCMHFHCCTQCCRHQFCSGCYNAFYAKNKCPEPNCRVKKSLHGHHPRDCLFYLRDWTALRLQKLLQDNNVMFNTEPPAGGCRVIEQKACGKETPAGYAGLCQAHYKEYLVSLINAHSLDPATLYEVEELETATERYLHVRPQPLAGEDPPAYQARLLQKLTEEVPLGQSIPRR

Secondary structure (DSSP, 8-state):
--B-TTT--B----EEE-TTT--EEETTT-PBEE-TT----TT----SS-EE---TTSHHHHTTS-HHHHHHHHHHTT-----SPPP----------------TTTTTS-HHHHHHHHHHHHHHTT--GGGG--HHHHHHHIIIII-S---PPTT--HHHHHHHHHHHHHHHSPSPSSS---

Foldseek 3Di:
DAAQPVPRDDDLDQWDADPPVRFTAGRFQNFGWAAAQGDPDPLDPGRHHTDGQAFCLTSVNQLPPFPVLLVVLCVVVVHDDFQAADPPCQCVDDVVSPSDDQDHRLHRHPRSVSSVRSSLSCLQAVGDSLVVDDQVVLQVLCCSFVVDGDDDDVVADVVNSSVVSSVCCPVPPGGRPRRDYD

B-factor: mean 39.01, std 13.74, range [19.85, 86.41]